Protein AF-A0A401ZHZ1-F1 (afdb_monomer_lite)

Structure (mmCIF, N/CA/C/O backbone):
data_AF-A0A401ZHZ1-F1
#
_entry.id   AF-A0A401ZHZ1-F1
#
loop_
_atom_site.group_PDB
_atom_site.id
_atom_site.type_symbol
_atom_site.label_atom_id
_atom_site.label_alt_id
_atom_site.label_comp_id
_atom_site.label_asym_id
_atom_site.label_entity_id
_atom_site.label_seq_id
_atom_site.pdbx_PDB_ins_code
_atom_site.Cartn_x
_atom_site.Cartn_y
_atom_site.Cartn_z
_atom_site.occupancy
_atom_site.B_iso_or_equiv
_atom_site.auth_seq_id
_atom_site.auth_comp_id
_atom_site.auth_asym_id
_atom_site.auth_atom_id
_atom_site.pdbx_PDB_model_num
ATOM 1 N N . MET A 1 1 ? 10.064 16.140 -14.986 1.00 49.66 1 MET A N 1
ATOM 2 C CA . MET A 1 1 ? 10.827 14.970 -14.485 1.00 49.66 1 MET A CA 1
ATOM 3 C C . MET A 1 1 ? 12.310 15.276 -14.649 1.00 49.66 1 MET A C 1
ATOM 5 O O . MET A 1 1 ? 12.638 15.894 -15.648 1.00 49.66 1 MET A O 1
ATOM 9 N N . SER A 1 2 ? 13.185 14.894 -13.711 1.00 50.91 2 SER A N 1
ATOM 10 C CA . SER A 1 2 ? 14.638 15.0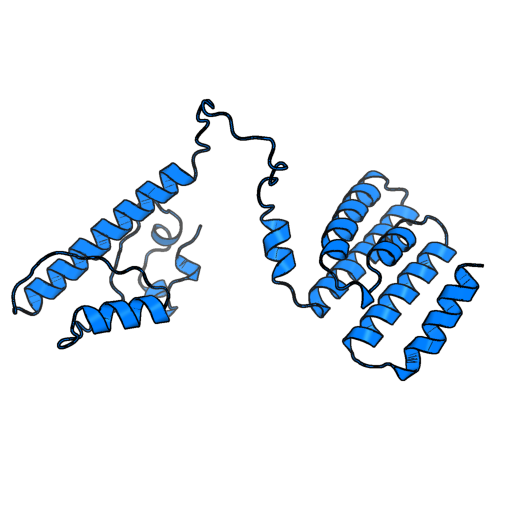93 -13.878 1.00 50.91 2 SER A CA 1
ATOM 11 C C . SER A 1 2 ? 15.271 13.866 -14.532 1.00 50.91 2 SER A C 1
ATOM 13 O O . SER A 1 2 ? 15.114 12.752 -14.025 1.00 50.91 2 SER A O 1
ATOM 15 N N . ILE A 1 3 ? 15.985 14.085 -15.638 1.00 60.06 3 ILE A N 1
ATOM 16 C CA . ILE A 1 3 ? 16.651 13.035 -16.422 1.00 60.06 3 ILE A CA 1
ATOM 17 C C . ILE A 1 3 ? 17.867 12.441 -15.687 1.00 60.06 3 ILE A C 1
ATOM 19 O O . ILE A 1 3 ? 18.282 11.319 -15.964 1.00 60.06 3 ILE A O 1
ATOM 23 N N . ALA A 1 4 ? 18.369 13.144 -14.663 1.00 58.81 4 ALA A N 1
ATOM 24 C CA . ALA A 1 4 ? 19.516 12.741 -13.850 1.00 58.81 4 ALA A CA 1
ATOM 25 C C . ALA A 1 4 ? 19.340 11.381 -13.152 1.00 58.81 4 ALA A C 1
ATOM 27 O O . ALA A 1 4 ? 20.325 10.717 -12.848 1.00 58.81 4 ALA A O 1
ATOM 28 N N . LYS A 1 5 ? 18.096 10.941 -12.912 1.00 62.72 5 LYS A N 1
ATOM 29 C CA . LYS A 1 5 ? 17.800 9.641 -12.283 1.00 62.72 5 LYS A CA 1
ATOM 30 C C . LYS A 1 5 ? 18.079 8.439 -13.192 1.00 62.72 5 LYS A C 1
ATOM 32 O O . LYS A 1 5 ? 18.158 7.324 -12.689 1.00 62.72 5 LYS A O 1
ATOM 37 N N . TYR A 1 6 ? 18.201 8.670 -14.497 1.00 60.88 6 TYR A N 1
ATOM 38 C CA . TYR A 1 6 ? 18.387 7.635 -15.516 1.00 60.88 6 TYR A CA 1
ATOM 39 C C . TYR A 1 6 ? 19.764 7.707 -16.182 1.00 60.88 6 TYR A C 1
ATOM 41 O O . TYR A 1 6 ? 20.086 6.870 -17.021 1.00 60.88 6 TYR A O 1
ATOM 49 N N . LEU A 1 7 ? 20.592 8.685 -15.799 1.00 58.56 7 LEU A N 1
ATOM 50 C CA . LEU A 1 7 ? 21.962 8.786 -16.275 1.00 58.56 7 LEU A CA 1
ATOM 51 C C . LEU A 1 7 ? 22.901 7.951 -15.394 1.00 58.56 7 LEU A C 1
ATOM 53 O O . LEU A 1 7 ? 22.878 8.094 -14.168 1.00 58.56 7 LEU A O 1
ATOM 57 N N . PRO A 1 8 ? 23.792 7.138 -15.988 1.00 65.62 8 PRO A N 1
ATOM 58 C CA . PRO A 1 8 ? 24.884 6.535 -15.241 1.00 65.62 8 PRO A CA 1
ATOM 59 C C . PRO A 1 8 ? 25.715 7.621 -14.527 1.00 65.62 8 PRO A C 1
ATOM 61 O O . PRO A 1 8 ? 26.004 8.660 -15.134 1.00 65.62 8 PRO A O 1
ATOM 64 N N . PRO A 1 9 ? 26.165 7.390 -13.277 1.00 63.56 9 PRO A N 1
ATOM 65 C CA . PRO A 1 9 ? 26.865 8.400 -12.474 1.00 63.56 9 PRO A CA 1
ATOM 66 C C . PRO A 1 9 ? 28.091 9.028 -13.156 1.00 63.56 9 PRO A C 1
ATOM 68 O O . PRO A 1 9 ? 28.408 10.188 -12.910 1.00 63.56 9 PRO A O 1
ATOM 71 N N . LEU A 1 10 ? 28.758 8.275 -14.038 1.00 65.44 10 LEU A N 1
ATOM 72 C CA . LEU A 1 10 ? 29.920 8.732 -14.807 1.00 65.44 10 LEU A CA 1
ATOM 73 C C . LEU A 1 10 ? 29.592 9.875 -15.782 1.00 65.44 10 LEU A C 1
ATOM 75 O O . LEU A 1 10 ? 30.432 10.745 -15.995 1.00 65.44 10 LEU A O 1
ATOM 79 N N . PHE A 1 11 ? 28.382 9.896 -16.345 1.00 61.22 11 PHE A N 1
ATOM 80 C CA . PHE A 1 11 ? 27.951 10.914 -17.308 1.00 61.22 11 PHE A CA 1
ATOM 81 C C . PHE A 1 11 ? 27.288 12.114 -16.621 1.00 61.22 11 PHE A C 1
ATOM 83 O O . PHE A 1 11 ? 27.433 13.244 -17.077 1.00 61.22 11 PHE A O 1
ATOM 90 N N . ALA A 1 12 ? 26.634 11.896 -15.475 1.00 61.97 12 ALA A N 1
ATOM 91 C CA . ALA A 1 12 ? 25.984 12.957 -14.702 1.00 61.97 12 ALA A CA 1
ATOM 92 C C . ALA A 1 12 ? 26.960 14.054 -14.228 1.00 61.97 12 ALA A C 1
ATOM 94 O O . ALA A 1 12 ? 26.557 15.198 -14.051 1.00 61.97 12 ALA A O 1
ATOM 95 N N . ALA A 1 13 ? 28.244 13.724 -14.053 1.00 63.84 13 ALA A N 1
ATOM 96 C CA . ALA A 1 13 ? 29.282 14.681 -13.666 1.00 63.84 13 ALA A CA 1
ATOM 97 C C . ALA A 1 13 ? 29.728 15.625 -14.803 1.00 63.84 13 ALA A C 1
ATOM 99 O O . ALA A 1 13 ? 30.415 16.607 -14.533 1.00 63.84 13 ALA A O 1
ATOM 100 N N . GLN A 1 14 ? 29.381 15.321 -16.060 1.00 59.16 14 GLN A N 1
ATOM 101 C CA . GLN A 1 14 ? 29.815 16.077 -17.242 1.00 59.16 14 GLN A CA 1
ATOM 102 C C . GLN A 1 14 ? 28.725 16.999 -17.808 1.00 59.16 14 GLN A C 1
ATOM 104 O O . GLN A 1 14 ? 29.019 17.801 -18.689 1.00 59.16 14 GLN A O 1
ATOM 109 N N . ILE A 1 15 ? 27.491 16.904 -17.302 1.00 61.09 15 ILE A N 1
ATOM 110 C CA . ILE A 1 15 ? 26.345 17.682 -17.785 1.00 61.09 15 ILE A CA 1
ATOM 111 C C . ILE A 1 15 ? 26.023 18.801 -16.778 1.00 61.09 15 ILE A C 1
ATOM 113 O O . ILE A 1 15 ? 25.869 18.511 -15.586 1.00 61.09 15 ILE A O 1
ATOM 117 N N . PRO A 1 16 ? 25.916 20.072 -17.216 1.00 64.00 16 PRO A N 1
ATOM 118 C CA . PRO A 1 16 ? 25.510 21.189 -16.368 1.00 64.00 16 PRO A CA 1
ATOM 119 C C . PRO A 1 16 ? 24.194 20.913 -15.634 1.00 64.00 16 PRO A C 1
ATOM 121 O O . PRO A 1 16 ? 23.247 20.347 -16.180 1.00 64.00 16 PRO A O 1
ATOM 124 N N . SER A 1 17 ? 24.116 21.332 -14.371 1.00 60.69 17 SER A N 1
ATOM 125 C CA . SER A 1 17 ? 22.957 21.044 -13.516 1.00 60.69 17 SER A CA 1
ATOM 126 C C . SER A 1 17 ? 21.665 21.696 -14.020 1.00 60.69 17 SER A C 1
ATOM 128 O O . SER A 1 17 ? 20.584 21.189 -13.719 1.00 60.69 17 SER A O 1
ATOM 130 N N . GLU A 1 18 ? 21.761 22.782 -14.796 1.00 59.78 18 GLU A N 1
ATOM 131 C CA . GLU A 1 18 ? 20.621 23.441 -15.438 1.00 59.78 18 GLU A CA 1
ATOM 132 C C . GLU A 1 18 ? 19.996 22.596 -16.566 1.00 59.78 18 GLU A C 1
ATOM 134 O O . GLU A 1 18 ? 18.772 22.546 -16.687 1.00 59.78 18 GLU A O 1
ATOM 139 N N . GLU A 1 19 ? 20.805 21.864 -17.339 1.00 56.50 19 GLU A N 1
ATOM 140 C CA . GLU A 1 19 ? 20.342 20.998 -18.441 1.00 56.50 19 GLU A CA 1
ATOM 141 C C . GLU A 1 19 ? 19.635 19.729 -17.930 1.00 56.50 19 GLU A C 1
ATOM 143 O O . GLU A 1 19 ? 18.797 19.144 -18.611 1.00 56.50 19 GLU A O 1
ATOM 148 N N . LEU A 1 20 ? 19.900 19.332 -16.682 1.00 55.91 20 LEU A N 1
ATOM 149 C CA . LEU A 1 20 ? 19.282 18.169 -16.032 1.00 55.91 20 LEU A CA 1
ATOM 150 C C . LEU A 1 20 ? 17.890 18.457 -15.426 1.00 55.91 20 LEU A C 1
ATOM 152 O O . LEU A 1 20 ? 17.208 17.523 -14.969 1.00 55.91 20 LEU A O 1
ATOM 156 N N . GLN A 1 21 ? 17.484 19.733 -15.367 1.00 54.41 21 GLN A N 1
ATOM 157 C CA . GLN A 1 21 ? 16.258 20.196 -14.700 1.00 54.41 21 GLN A CA 1
ATOM 158 C C . GLN A 1 21 ? 15.101 20.514 -15.662 1.00 54.41 21 GLN A C 1
ATOM 160 O O . GLN A 1 21 ? 13.946 20.468 -15.233 1.00 54.41 21 GLN A O 1
ATOM 165 N N . GLY A 1 22 ? 15.373 20.775 -16.945 1.00 50.44 22 GLY A N 1
ATOM 166 C CA . GLY A 1 22 ? 14.362 21.096 -17.960 1.00 50.44 22 GLY A CA 1
ATOM 167 C C . GLY A 1 22 ? 14.283 20.055 -19.080 1.00 50.44 22 GLY A C 1
ATOM 168 O O . GLY A 1 22 ? 15.302 19.584 -19.564 1.00 50.44 22 GLY A O 1
ATOM 169 N N . ALA A 1 23 ? 13.069 19.717 -19.529 1.00 50.31 23 ALA A N 1
ATOM 170 C CA . ALA A 1 23 ? 12.845 18.878 -20.716 1.00 50.31 23 ALA A CA 1
ATOM 171 C C . ALA A 1 23 ? 12.908 19.674 -22.039 1.00 50.31 23 ALA A C 1
ATOM 173 O O . ALA A 1 23 ? 12.631 19.123 -23.099 1.00 50.31 23 ALA A O 1
ATOM 174 N N . GLU A 1 24 ? 13.229 20.970 -21.984 1.00 51.09 24 GLU A N 1
ATOM 175 C CA . GLU A 1 24 ? 13.213 21.857 -23.156 1.00 51.09 24 GLU A CA 1
ATOM 176 C C . GLU A 1 24 ? 14.447 21.687 -24.054 1.00 51.09 24 GLU A C 1
ATOM 178 O O . GLU A 1 24 ? 14.375 21.995 -25.236 1.00 51.09 24 GLU A O 1
ATOM 183 N N . ASN A 1 25 ? 15.547 21.138 -23.524 1.00 53.09 25 ASN A N 1
ATOM 184 C CA . ASN A 1 25 ? 16.783 20.865 -24.263 1.00 53.09 25 ASN A CA 1
ATOM 185 C C . ASN A 1 25 ? 17.270 19.434 -23.976 1.00 53.09 25 ASN A C 1
ATOM 187 O O . ASN A 1 25 ? 18.310 19.233 -23.352 1.00 53.09 25 ASN A O 1
ATOM 191 N N . ILE A 1 26 ? 16.497 18.417 -24.378 1.00 55.59 26 ILE A N 1
ATOM 192 C CA . ILE A 1 26 ? 16.949 17.020 -24.280 1.00 55.59 26 ILE A CA 1
ATOM 193 C C . ILE A 1 26 ? 18.000 16.784 -25.369 1.00 55.59 26 ILE A C 1
ATOM 195 O O . ILE A 1 26 ? 17.668 16.517 -26.522 1.00 55.59 26 ILE A O 1
ATOM 199 N N . ALA A 1 27 ? 19.279 16.868 -25.006 1.00 60.19 27 ALA A N 1
ATOM 200 C CA . ALA A 1 27 ? 20.360 16.426 -25.874 1.00 60.19 27 ALA A CA 1
ATOM 201 C C . ALA A 1 27 ? 20.357 14.888 -25.938 1.00 60.19 27 ALA A C 1
ATOM 203 O O . ALA A 1 27 ? 20.830 14.210 -25.025 1.00 60.19 27 ALA A O 1
ATOM 204 N N . GLY A 1 28 ? 19.790 14.331 -27.011 1.00 63.31 28 GLY A N 1
ATOM 205 C CA . GLY A 1 28 ? 19.880 12.904 -27.315 1.00 63.31 28 GLY A CA 1
ATOM 206 C C . GLY A 1 28 ? 21.317 12.536 -27.664 1.00 63.31 28 GLY A C 1
ATOM 207 O O . GLY A 1 28 ? 21.757 12.767 -28.787 1.00 63.31 28 GLY A O 1
ATOM 208 N N . MET A 1 29 ? 22.059 11.994 -26.699 1.00 63.22 29 MET A N 1
ATOM 209 C CA . MET A 1 29 ? 23.413 11.497 -26.924 1.00 63.22 29 MET A CA 1
ATOM 210 C C . MET A 1 29 ? 23.407 9.966 -26.869 1.00 63.22 29 MET A C 1
ATOM 212 O O . MET A 1 29 ? 23.033 9.409 -25.833 1.00 63.22 29 MET A O 1
ATOM 216 N N . PRO A 1 30 ? 23.833 9.270 -27.937 1.00 63.84 30 PRO A N 1
ATOM 217 C CA . PRO A 1 30 ? 24.017 7.830 -27.866 1.00 63.84 30 PRO A CA 1
ATOM 218 C C . PRO A 1 30 ? 25.129 7.512 -26.851 1.00 63.84 30 PRO A C 1
ATOM 220 O O . PRO A 1 30 ? 26.264 7.975 -26.973 1.00 63.84 30 PRO A O 1
ATOM 223 N N . ILE A 1 31 ? 24.787 6.744 -25.814 1.00 59.41 31 ILE A N 1
ATOM 224 C CA . IL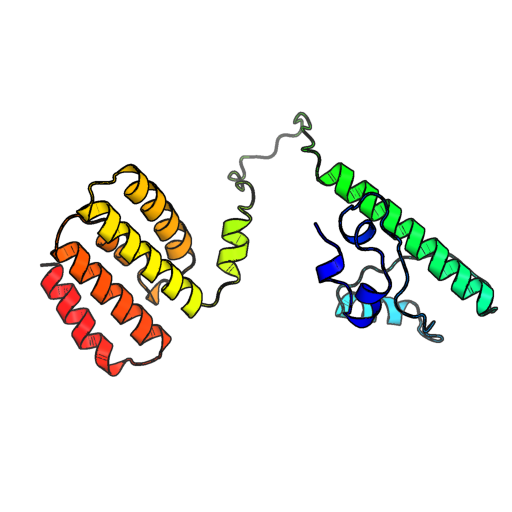E A 1 31 ? 25.739 6.173 -24.845 1.00 59.41 31 ILE A CA 1
ATOM 225 C C . ILE A 1 31 ? 26.550 5.093 -25.592 1.00 59.41 31 ILE A C 1
ATOM 227 O O . ILE A 1 31 ? 25.979 4.409 -26.436 1.00 59.41 31 ILE A O 1
ATOM 231 N N . PRO A 1 32 ? 27.879 5.012 -25.388 1.00 51.53 32 PRO A N 1
ATOM 232 C CA . PRO A 1 32 ? 28.868 5.116 -26.449 1.00 51.53 32 PRO A CA 1
ATOM 233 C C . PRO A 1 32 ? 28.733 4.068 -27.564 1.00 51.53 32 PRO A C 1
ATOM 235 O O . PRO A 1 32 ? 28.287 2.943 -27.346 1.00 51.53 32 PRO A O 1
ATOM 238 N N . PRO A 1 33 ? 29.185 4.435 -28.768 1.00 55.28 33 PRO A N 1
ATOM 239 C CA . PRO A 1 33 ? 28.756 3.834 -30.011 1.00 55.28 33 PRO A CA 1
ATOM 240 C C . PRO A 1 33 ? 29.672 2.665 -30.365 1.00 55.28 33 PRO A C 1
ATOM 242 O O . PRO A 1 33 ? 30.706 2.849 -31.002 1.00 55.28 33 PRO A O 1
ATOM 245 N N . MET A 1 34 ? 29.308 1.445 -29.980 1.00 56.38 34 MET A N 1
ATOM 246 C CA . MET A 1 34 ? 29.713 0.309 -30.804 1.00 56.38 34 MET A CA 1
ATOM 247 C C . MET A 1 34 ? 28.610 0.080 -31.819 1.00 56.38 34 MET A C 1
ATOM 249 O O . MET A 1 34 ? 27.541 -0.425 -31.496 1.00 56.38 34 MET A O 1
ATOM 253 N N . LEU A 1 35 ? 28.878 0.508 -33.049 1.00 64.50 35 LEU A N 1
ATOM 254 C CA . LEU A 1 35 ? 28.099 0.065 -34.190 1.00 64.50 35 LEU A CA 1
ATOM 255 C C . LEU A 1 35 ? 28.386 -1.427 -34.352 1.00 64.50 35 LEU A C 1
ATOM 257 O O . LEU A 1 35 ? 29.492 -1.816 -34.726 1.00 64.50 35 LEU A O 1
ATOM 261 N N . GLU A 1 36 ? 27.415 -2.255 -33.987 1.00 69.06 36 GLU A N 1
ATOM 262 C CA . GLU A 1 36 ? 27.515 -3.696 -34.160 1.00 69.06 36 GLU A CA 1
ATOM 263 C C . GLU A 1 36 ? 27.261 -4.029 -35.633 1.00 69.06 36 GLU A C 1
ATOM 265 O O . GLU A 1 36 ? 26.195 -3.754 -36.183 1.00 69.06 36 GLU A O 1
ATOM 270 N N . GLU A 1 37 ? 28.272 -4.585 -36.298 1.00 71.25 37 GLU A N 1
ATOM 271 C CA . GLU A 1 37 ? 28.147 -5.073 -37.668 1.00 71.25 37 GLU A CA 1
ATOM 272 C C . GLU A 1 37 ? 27.674 -6.534 -37.675 1.00 71.25 37 GLU A C 1
ATOM 274 O O . GLU A 1 37 ? 28.006 -7.320 -36.788 1.00 71.25 37 GLU A O 1
ATOM 279 N N . GLY A 1 38 ? 26.953 -6.926 -38.728 1.00 70.50 38 GLY A N 1
ATOM 280 C CA . GLY A 1 38 ? 26.756 -8.341 -39.058 1.00 70.50 38 GLY A CA 1
ATOM 281 C C . GLY A 1 38 ? 25.494 -9.010 -38.512 1.00 70.50 38 GLY A C 1
ATOM 282 O O . GLY A 1 38 ? 25.373 -10.224 -38.668 1.00 70.50 38 GLY A O 1
ATOM 283 N N . MET A 1 39 ? 24.548 -8.265 -37.934 1.00 79.44 39 MET A N 1
ATOM 284 C CA . MET A 1 39 ? 23.202 -8.791 -37.673 1.00 79.44 39 MET A CA 1
ATOM 285 C C . MET A 1 39 ? 22.312 -8.654 -38.912 1.00 79.44 39 MET A C 1
ATOM 287 O O . MET A 1 39 ? 22.320 -7.617 -39.579 1.00 79.44 39 MET A O 1
ATOM 291 N N . SER A 1 40 ? 21.531 -9.690 -39.222 1.00 88.88 40 SER A N 1
ATOM 292 C CA . SER A 1 40 ? 20.413 -9.555 -40.158 1.00 88.88 40 SER A CA 1
ATOM 293 C C . SER A 1 40 ? 19.274 -8.753 -39.516 1.00 88.88 40 SER A C 1
ATOM 295 O O . SER A 1 40 ? 19.193 -8.638 -38.292 1.00 88.88 40 SER A O 1
ATOM 297 N N . LEU A 1 41 ? 18.367 -8.218 -40.339 1.00 87.38 41 LEU A N 1
ATOM 298 C CA . LEU A 1 41 ? 17.167 -7.534 -39.843 1.00 87.38 41 LEU A CA 1
ATOM 299 C C . LEU A 1 41 ? 16.347 -8.440 -38.911 1.00 87.38 41 LEU A C 1
ATOM 301 O O . LEU A 1 41 ? 15.964 -8.011 -37.833 1.00 87.38 41 LEU A O 1
ATOM 305 N N . GLU A 1 42 ? 16.179 -9.710 -39.281 1.00 92.31 42 GLU A N 1
ATOM 306 C CA . GLU A 1 42 ? 15.457 -10.713 -38.485 1.00 92.31 42 GLU A CA 1
ATOM 307 C C . GLU A 1 42 ? 16.076 -10.882 -37.086 1.00 92.31 42 GLU A C 1
ATOM 309 O O . GLU A 1 42 ? 15.371 -10.959 -36.085 1.00 92.31 42 GLU A O 1
ATOM 314 N N . GLN A 1 43 ? 17.411 -10.880 -36.992 1.00 90.69 43 GLN A N 1
ATOM 315 C CA . GLN A 1 43 ? 18.114 -10.971 -35.710 1.00 90.69 43 GLN A CA 1
ATOM 316 C C . GLN A 1 43 ? 17.944 -9.707 -34.859 1.00 90.69 43 GLN A C 1
ATOM 318 O O . GLN A 1 43 ? 17.856 -9.805 -33.634 1.00 90.69 43 GLN A O 1
ATOM 323 N N . LEU A 1 44 ? 17.898 -8.528 -35.489 1.00 88.94 44 LEU A N 1
ATOM 324 C CA . LEU A 1 44 ? 17.628 -7.264 -34.800 1.00 88.94 44 LEU A CA 1
ATOM 325 C C . LEU A 1 44 ? 16.190 -7.210 -34.273 1.00 88.94 44 LEU A C 1
ATOM 327 O O . LEU A 1 44 ? 15.982 -6.774 -33.143 1.00 88.94 44 LEU A O 1
ATOM 331 N N . GLU A 1 45 ? 15.221 -7.691 -35.051 1.00 92.00 45 GLU A N 1
ATOM 332 C CA . GLU A 1 45 ? 13.815 -7.786 -34.647 1.00 92.00 45 GLU A CA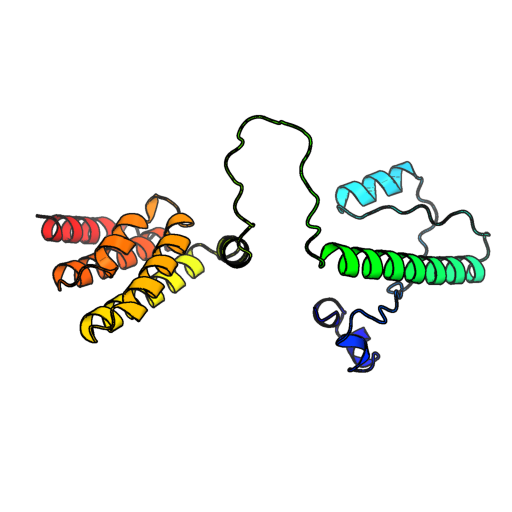 1
ATOM 333 C C . GLU A 1 45 ? 13.637 -8.743 -33.459 1.00 92.00 45 GLU A C 1
ATOM 335 O O . GLU A 1 45 ? 13.048 -8.359 -32.448 1.00 92.00 45 GLU A O 1
ATOM 340 N N . GLU A 1 46 ? 14.224 -9.945 -33.518 1.00 93.06 46 GLU A N 1
ATOM 341 C CA . GLU A 1 46 ? 14.203 -10.897 -32.397 1.00 93.06 46 GLU A CA 1
ATOM 342 C C . GLU A 1 46 ? 14.859 -10.318 -31.133 1.00 93.06 46 GLU A C 1
ATOM 344 O O . GLU A 1 46 ? 14.384 -10.529 -30.011 1.00 93.06 46 GLU A O 1
ATOM 349 N N . LEU A 1 47 ? 15.972 -9.594 -31.287 1.00 88.06 47 LEU A N 1
ATOM 350 C CA . LEU A 1 47 ? 16.669 -8.967 -30.167 1.00 88.06 47 LEU A CA 1
ATOM 351 C C . LEU A 1 47 ? 15.826 -7.853 -29.535 1.00 88.06 47 LEU A C 1
ATOM 353 O O . LEU A 1 47 ? 15.723 -7.801 -28.306 1.00 88.06 47 LEU A O 1
ATOM 357 N N . ALA A 1 48 ? 15.228 -6.994 -30.361 1.00 89.94 48 ALA A N 1
ATOM 358 C CA . ALA A 1 48 ? 14.359 -5.912 -29.921 1.00 89.94 48 ALA A CA 1
ATOM 359 C C . ALA A 1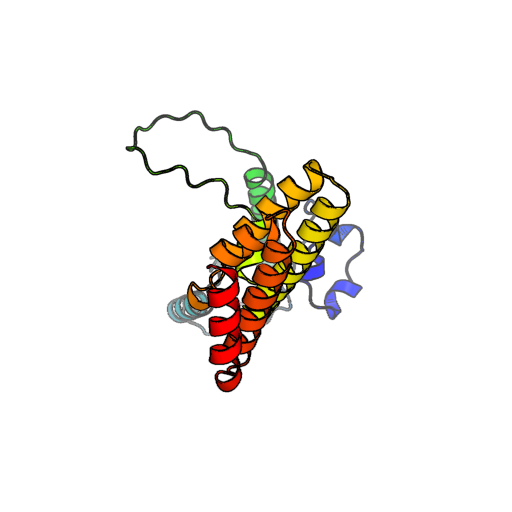 48 ? 13.131 -6.460 -29.181 1.00 89.94 48 ALA A C 1
ATOM 361 O O . ALA A 1 48 ? 12.851 -6.028 -28.063 1.00 89.94 48 ALA A O 1
ATOM 362 N N . GLU A 1 49 ? 12.472 -7.492 -29.718 1.00 93.69 49 GLU A N 1
ATOM 363 C CA . GLU A 1 49 ? 11.313 -8.130 -29.083 1.00 93.69 49 GLU A CA 1
ATOM 364 C C . GLU A 1 49 ? 11.669 -8.715 -27.709 1.00 93.69 49 GLU A C 1
ATOM 366 O O . GLU A 1 49 ? 10.992 -8.453 -26.711 1.00 93.69 49 GLU A O 1
ATOM 371 N N . ARG A 1 50 ? 12.790 -9.443 -27.615 1.00 91.38 50 ARG A N 1
ATOM 372 C CA . ARG A 1 50 ? 13.260 -10.023 -26.344 1.00 91.38 50 ARG A CA 1
ATOM 373 C C . ARG A 1 50 ? 13.593 -8.975 -25.287 1.00 91.38 50 ARG A C 1
ATOM 375 O O . ARG A 1 50 ? 13.503 -9.278 -24.096 1.00 91.38 50 ARG A O 1
ATOM 382 N N . ARG A 1 51 ? 14.028 -7.788 -25.707 1.00 87.19 51 ARG A N 1
ATOM 383 C CA . ARG A 1 51 ? 14.391 -6.675 -24.820 1.00 87.19 51 ARG A CA 1
ATOM 384 C C . ARG A 1 51 ? 13.234 -5.712 -24.571 1.00 87.19 51 ARG A C 1
ATOM 386 O O . ARG A 1 51 ? 13.326 -4.915 -23.645 1.00 87.19 51 ARG A O 1
ATOM 393 N N . SER A 1 52 ? 12.148 -5.840 -25.337 1.00 87.38 52 SER A N 1
ATOM 394 C CA . SER A 1 52 ? 11.073 -4.847 -25.399 1.00 87.38 52 SER A CA 1
ATOM 395 C C . SER A 1 52 ? 11.607 -3.451 -25.753 1.00 87.38 52 SER A C 1
ATOM 397 O O . SER A 1 52 ? 11.150 -2.455 -25.198 1.00 87.38 52 SER A O 1
ATOM 399 N N . ASP A 1 53 ? 12.595 -3.408 -26.652 1.00 83.06 53 ASP A N 1
ATOM 400 C CA . ASP A 1 53 ? 13.186 -2.175 -27.176 1.00 83.06 53 ASP A CA 1
ATOM 401 C C . ASP A 1 53 ? 12.446 -1.742 -28.456 1.00 83.06 53 ASP A C 1
ATOM 403 O O . ASP A 1 53 ? 12.017 -2.581 -29.252 1.00 83.06 53 ASP A O 1
ATOM 407 N N . ASP A 1 54 ? 12.336 -0.430 -28.680 1.00 82.44 54 ASP A N 1
ATOM 408 C CA . ASP A 1 54 ? 11.852 0.118 -29.949 1.00 82.44 54 ASP A CA 1
ATOM 409 C C . ASP A 1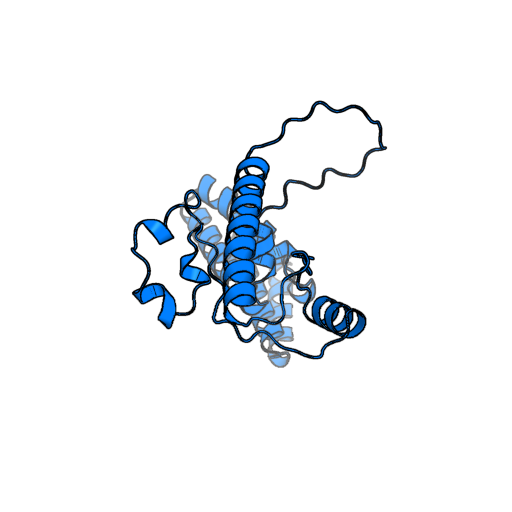 54 ? 12.939 -0.009 -31.030 1.00 82.44 54 ASP A C 1
ATOM 411 O O . ASP A 1 54 ? 14.104 0.332 -30.802 1.00 82.44 54 ASP A O 1
ATOM 415 N N . LEU A 1 55 ? 12.556 -0.459 -32.229 1.00 84.50 55 LEU A N 1
ATOM 416 C CA . LEU A 1 55 ? 13.436 -0.512 -33.398 1.00 84.50 55 LEU A CA 1
ATOM 417 C C . LEU A 1 55 ? 13.072 0.612 -34.378 1.00 84.50 55 LEU A C 1
ATOM 419 O O . LEU A 1 55 ? 11.946 0.675 -34.872 1.00 84.50 55 LEU A O 1
ATOM 423 N N . CYS A 1 56 ? 14.036 1.481 -34.683 1.00 80.81 56 CYS A N 1
ATOM 424 C CA . CYS A 1 56 ? 13.863 2.600 -35.609 1.00 80.81 56 CYS A CA 1
ATOM 425 C C . CYS A 1 56 ? 14.755 2.425 -36.842 1.00 80.81 56 CYS A C 1
ATOM 427 O O . CYS A 1 56 ? 15.975 2.309 -36.713 1.00 80.81 56 CYS A O 1
ATOM 429 N N . ASP A 1 57 ? 14.159 2.477 -38.034 1.00 85.25 57 ASP A N 1
ATOM 430 C CA . ASP A 1 57 ? 14.910 2.622 -39.282 1.00 85.25 57 ASP A CA 1
ATOM 431 C C . ASP A 1 57 ? 15.365 4.079 -39.431 1.00 85.25 57 ASP A C 1
ATOM 433 O O . ASP A 1 57 ? 14.556 4.989 -39.620 1.00 85.25 57 ASP A O 1
ATOM 437 N N . ILE A 1 58 ? 16.674 4.290 -39.314 1.00 78.31 58 ILE A N 1
ATOM 438 C CA . ILE A 1 58 ? 17.316 5.604 -39.427 1.00 78.31 58 ILE A CA 1
ATOM 439 C C . ILE A 1 58 ? 17.839 5.884 -40.842 1.00 78.31 58 ILE A C 1
ATOM 441 O O . ILE A 1 58 ? 18.576 6.843 -41.061 1.00 78.31 58 ILE A O 1
ATOM 445 N N . GLY A 1 59 ? 17.463 5.058 -41.818 1.00 80.75 59 GLY A N 1
ATOM 446 C CA . GLY A 1 59 ? 17.861 5.188 -43.208 1.00 80.75 59 GLY A CA 1
ATOM 447 C C . GLY A 1 59 ? 19.207 4.540 -43.522 1.00 80.75 59 GLY A C 1
ATOM 448 O O . GLY A 1 59 ? 19.816 3.823 -42.731 1.00 80.75 59 GLY A O 1
ATOM 449 N N . SER A 1 60 ? 19.673 4.776 -44.745 1.00 82.56 60 SER A N 1
ATOM 450 C CA . SER A 1 60 ? 20.919 4.202 -45.250 1.00 82.56 60 SER A CA 1
ATOM 451 C C . SER A 1 60 ? 22.082 5.176 -45.088 1.00 82.56 60 SER A C 1
ATOM 453 O O . SER A 1 60 ? 21.960 6.363 -45.380 1.00 82.56 60 SER A O 1
ATOM 455 N N . THR A 1 61 ? 23.230 4.653 -44.673 1.00 80.69 61 THR A N 1
ATOM 456 C CA . THR A 1 61 ? 24.492 5.391 -44.546 1.00 80.69 61 THR A CA 1
ATOM 457 C C . THR A 1 61 ? 25.611 4.628 -45.260 1.00 80.69 61 THR A C 1
ATOM 459 O O . THR A 1 61 ? 25.406 3.505 -45.728 1.00 80.69 61 THR A O 1
ATOM 462 N N . SER A 1 62 ? 26.781 5.241 -45.405 1.00 79.75 62 SER A N 1
ATOM 463 C CA . SER A 1 62 ? 27.925 4.607 -46.054 1.00 79.75 62 SER A CA 1
ATOM 464 C C . SER A 1 62 ? 28.645 3.612 -45.132 1.00 79.75 62 SER A C 1
ATOM 466 O O . SER A 1 62 ? 28.384 3.497 -43.931 1.00 79.75 62 SER A O 1
ATOM 468 N N . SER A 1 63 ? 29.608 2.889 -45.704 1.00 77.12 63 SER A N 1
ATOM 469 C CA . SER A 1 63 ? 30.518 2.017 -44.955 1.00 77.12 63 SER A CA 1
ATOM 470 C C . SER A 1 63 ? 31.633 2.781 -44.227 1.00 77.12 63 SER A C 1
ATOM 472 O O . SER A 1 63 ? 32.458 2.145 -43.572 1.00 77.12 63 SER A O 1
ATOM 474 N N . GLU A 1 64 ? 31.648 4.116 -44.269 1.00 83.81 64 GLU A N 1
ATOM 475 C CA . GLU A 1 64 ? 32.617 4.934 -43.535 1.00 83.81 64 GLU A CA 1
ATOM 476 C C . GLU A 1 64 ? 32.168 5.136 -42.084 1.00 83.81 64 GLU A C 1
ATOM 478 O O . GLU A 1 64 ? 31.084 5.649 -41.806 1.00 83.81 64 GLU A O 1
ATOM 483 N N . GLU A 1 65 ? 33.015 4.743 -41.133 1.00 80.56 65 GLU A N 1
ATOM 484 C CA . GLU A 1 65 ? 32.701 4.766 -39.696 1.00 80.56 65 GLU A CA 1
ATOM 485 C C . GLU A 1 65 ? 32.331 6.171 -39.196 1.00 80.56 65 GLU A C 1
ATOM 487 O O . GLU A 1 65 ? 31.388 6.333 -38.422 1.00 80.56 65 GLU A O 1
ATOM 492 N N . VAL A 1 66 ? 33.025 7.200 -39.695 1.00 82.00 66 VAL A N 1
ATOM 493 C CA . VAL A 1 66 ? 32.765 8.604 -39.344 1.00 82.00 66 VAL A CA 1
ATOM 494 C C . VAL A 1 66 ? 31.363 9.035 -39.777 1.00 82.00 66 VAL A C 1
ATOM 496 O O . VAL A 1 66 ? 30.663 9.698 -39.012 1.00 82.00 66 VAL A O 1
ATOM 499 N N . GLU A 1 67 ? 30.927 8.636 -40.972 1.00 82.31 67 GLU A N 1
ATOM 500 C CA . GLU A 1 67 ? 29.596 8.976 -41.485 1.00 82.31 67 GLU A CA 1
ATOM 501 C C . GLU A 1 67 ? 28.499 8.222 -40.727 1.00 82.31 67 GLU A C 1
ATOM 503 O O . GLU A 1 67 ? 27.479 8.815 -40.372 1.00 82.31 67 GLU A O 1
ATOM 508 N N . ARG A 1 68 ? 28.727 6.946 -40.381 1.00 79.56 68 ARG A N 1
ATOM 509 C CA . ARG A 1 68 ? 27.798 6.190 -39.524 1.00 79.56 68 ARG A CA 1
ATOM 510 C C . ARG A 1 68 ? 27.657 6.816 -38.140 1.00 79.56 68 ARG A C 1
ATOM 512 O O . ARG A 1 68 ? 26.549 6.909 -37.617 1.00 79.56 68 ARG A O 1
ATOM 519 N N . MET A 1 69 ? 28.763 7.283 -37.565 1.00 79.19 69 MET A N 1
ATOM 520 C CA . MET A 1 69 ? 28.780 7.945 -36.261 1.00 79.19 69 MET A CA 1
ATOM 521 C C . MET A 1 69 ? 27.995 9.258 -36.264 1.00 79.19 69 MET A C 1
ATOM 523 O O . MET A 1 69 ? 27.206 9.537 -35.356 1.00 79.19 69 MET A O 1
ATOM 527 N N . GLN A 1 70 ? 28.206 10.068 -37.304 1.00 81.44 70 GLN A N 1
ATOM 528 C CA . GLN A 1 70 ? 27.472 11.312 -37.508 1.00 81.44 70 GLN A CA 1
ATOM 529 C C . GLN A 1 70 ? 25.980 11.031 -37.686 1.00 81.44 70 GLN A C 1
ATOM 531 O O . GLN A 1 70 ? 25.166 11.678 -37.031 1.00 81.44 70 GLN A O 1
ATOM 536 N N . MET A 1 71 ? 25.624 10.024 -38.490 1.00 82.38 71 MET A N 1
ATOM 537 C CA . MET A 1 71 ? 24.233 9.619 -38.697 1.00 82.38 71 MET A CA 1
ATOM 538 C C . MET A 1 71 ? 23.566 9.173 -37.391 1.00 82.38 71 MET A C 1
ATOM 540 O O . MET A 1 71 ? 22.501 9.681 -37.047 1.00 82.38 71 MET A O 1
ATOM 544 N N . ALA A 1 72 ? 24.215 8.299 -36.616 1.00 79.50 72 ALA A N 1
ATOM 545 C CA . ALA A 1 72 ? 23.707 7.835 -35.325 1.00 79.50 72 ALA A CA 1
ATOM 546 C C . ALA A 1 72 ? 23.489 8.993 -34.340 1.00 79.50 72 ALA A C 1
ATOM 548 O O . ALA A 1 72 ? 22.476 9.038 -33.640 1.00 79.50 72 ALA A O 1
ATOM 549 N N . THR A 1 73 ? 24.406 9.964 -34.322 1.00 79.19 73 THR A N 1
ATOM 550 C CA . THR A 1 73 ? 24.286 11.169 -33.490 1.00 79.19 73 THR A CA 1
ATOM 551 C C . THR A 1 73 ? 23.096 12.026 -33.924 1.00 79.19 73 THR A C 1
ATOM 553 O O . THR A 1 73 ? 22.271 12.384 -33.085 1.00 79.19 73 THR A O 1
ATOM 556 N N . MET A 1 74 ? 22.967 12.320 -35.223 1.00 83.44 74 MET A N 1
ATOM 557 C CA . MET A 1 74 ? 21.859 13.124 -35.759 1.00 83.44 74 MET A CA 1
ATOM 558 C C . MET A 1 74 ? 20.500 12.477 -35.480 1.00 83.44 74 MET A C 1
ATOM 560 O O . MET A 1 74 ? 19.595 13.138 -34.978 1.00 83.44 74 MET A O 1
ATOM 564 N N . CYS A 1 75 ? 20.371 11.173 -35.728 1.00 83.12 75 CYS A N 1
ATOM 565 C CA . CYS A 1 75 ? 19.109 10.459 -35.536 1.00 83.12 75 CYS A CA 1
ATOM 566 C C . CYS A 1 75 ? 18.733 10.347 -34.053 1.00 83.12 75 CYS A C 1
ATOM 568 O O . CYS A 1 75 ? 17.563 10.472 -33.701 1.00 83.12 75 CYS A O 1
ATOM 570 N N . SER A 1 76 ? 19.719 10.179 -33.163 1.00 80.38 76 SER A N 1
ATOM 571 C CA . SER A 1 76 ? 19.483 10.194 -31.712 1.00 80.38 76 SER A CA 1
ATOM 572 C C . SER A 1 76 ? 18.945 11.546 -31.236 1.00 80.38 76 SER A C 1
ATOM 574 O O . SER A 1 76 ? 18.048 11.595 -30.392 1.00 80.38 76 SER A O 1
ATOM 576 N N . GLN A 1 77 ? 19.460 12.648 -31.790 1.00 79.19 77 GLN A N 1
ATOM 577 C CA . GLN A 1 77 ? 18.966 13.995 -31.496 1.00 79.19 77 GLN A CA 1
ATOM 578 C C . GLN A 1 77 ? 17.550 14.209 -32.036 1.00 79.19 77 GLN A C 1
ATOM 580 O O . GLN A 1 77 ? 16.695 14.739 -31.327 1.00 79.19 77 GLN A O 1
ATOM 585 N N . GLU A 1 78 ? 17.280 13.763 -33.263 1.00 83.19 78 GLU A N 1
ATOM 586 C CA . GLU A 1 78 ? 15.956 13.870 -33.875 1.00 83.19 78 GLU A CA 1
ATOM 587 C C . GLU A 1 78 ? 14.905 13.079 -33.087 1.00 83.19 78 GLU A C 1
ATOM 589 O O . GLU A 1 78 ? 13.852 13.618 -32.737 1.00 83.19 78 GLU A O 1
ATOM 594 N N . TYR A 1 79 ? 15.218 11.838 -32.710 1.00 81.19 79 TYR A N 1
ATOM 595 C CA . TYR A 1 79 ? 14.349 11.022 -31.867 1.00 81.19 79 TYR A CA 1
ATOM 596 C C . TYR A 1 79 ? 14.082 11.681 -30.508 1.00 81.19 79 TYR A C 1
ATOM 598 O O . TYR A 1 79 ? 12.931 11.766 -30.072 1.00 81.19 79 TYR A O 1
ATOM 606 N N . ALA A 1 80 ? 15.120 12.214 -29.853 1.00 77.69 80 ALA A N 1
ATOM 607 C CA . ALA A 1 80 ? 14.967 12.924 -28.585 1.00 77.69 80 ALA A CA 1
ATOM 608 C C . ALA A 1 80 ? 14.029 14.138 -28.709 1.00 77.69 80 ALA A C 1
ATOM 610 O O . ALA A 1 80 ? 13.189 14.357 -27.832 1.00 77.69 80 ALA A O 1
ATOM 611 N N . GLN A 1 81 ? 14.107 14.884 -29.816 1.00 80.50 81 GLN A N 1
ATOM 612 C CA . GLN A 1 81 ? 13.212 16.009 -30.085 1.00 80.50 81 GLN A CA 1
ATOM 613 C C . GLN A 1 81 ? 11.765 15.556 -30.326 1.00 80.50 81 GLN A C 1
ATOM 615 O O . GLN A 1 81 ? 10.832 16.171 -29.801 1.00 80.50 81 GLN A O 1
ATOM 620 N N . LEU A 1 82 ? 11.557 14.482 -31.095 1.00 82.44 82 LEU A N 1
ATOM 621 C CA . LEU A 1 82 ? 10.229 13.904 -31.323 1.00 82.44 82 LEU A CA 1
ATOM 622 C C . LEU A 1 82 ? 9.589 13.451 -30.008 1.00 82.44 82 LEU A C 1
ATOM 624 O O . LEU A 1 82 ? 8.429 13.771 -29.742 1.00 82.44 82 LEU A O 1
ATOM 628 N N . TYR A 1 83 ? 10.360 12.778 -29.157 1.00 77.75 83 TYR A N 1
ATOM 629 C CA . TYR A 1 83 ? 9.915 12.350 -27.837 1.00 77.75 83 TYR A CA 1
ATOM 630 C C . TYR A 1 83 ? 9.582 13.537 -26.920 1.00 77.75 83 TYR A C 1
ATOM 632 O O . TYR A 1 83 ? 8.519 13.555 -26.295 1.00 77.75 83 TYR A O 1
ATOM 640 N N . ALA A 1 84 ? 10.436 14.568 -26.878 1.00 75.94 84 ALA A N 1
ATOM 641 C CA . ALA A 1 84 ? 10.185 15.790 -26.111 1.00 75.94 84 ALA A CA 1
ATOM 642 C C . ALA A 1 84 ? 8.884 16.484 -26.550 1.00 75.94 84 ALA A C 1
ATOM 644 O O . ALA A 1 84 ? 8.069 16.886 -25.712 1.00 75.94 84 ALA A O 1
ATOM 645 N N . ASN A 1 85 ? 8.652 16.567 -27.864 1.00 80.81 85 ASN A N 1
ATOM 646 C CA . ASN A 1 85 ? 7.426 17.114 -28.439 1.00 80.81 85 ASN A CA 1
ATOM 647 C C . ASN A 1 85 ? 6.204 16.269 -28.059 1.00 80.81 85 ASN A C 1
ATOM 649 O O . ASN A 1 85 ? 5.190 16.823 -27.630 1.00 80.81 85 ASN A O 1
ATOM 653 N N . TYR A 1 86 ? 6.306 14.942 -28.181 1.00 80.06 86 TYR A N 1
ATOM 654 C CA . TYR A 1 86 ? 5.237 14.016 -27.820 1.00 80.06 86 TYR A CA 1
ATOM 655 C C . TYR A 1 86 ? 4.849 14.162 -26.351 1.00 80.06 86 TYR A C 1
ATOM 657 O O . TYR A 1 86 ? 3.677 14.369 -26.057 1.00 80.06 86 TYR A O 1
ATOM 665 N N . ILE A 1 87 ? 5.812 14.140 -25.426 1.00 74.88 87 ILE A N 1
ATOM 666 C CA . ILE A 1 87 ? 5.524 14.288 -23.994 1.00 74.88 87 ILE A CA 1
ATOM 667 C C . ILE A 1 87 ? 4.939 15.659 -23.674 1.00 74.88 87 ILE A C 1
ATOM 669 O O . ILE A 1 87 ? 4.010 15.750 -22.874 1.00 74.88 87 ILE A O 1
ATOM 673 N N . SER A 1 88 ? 5.434 16.719 -24.310 1.00 71.06 88 SER A N 1
ATOM 674 C CA . SER A 1 88 ? 4.901 18.070 -24.106 1.00 71.06 88 SER A CA 1
ATOM 675 C C . SER A 1 88 ? 3.439 18.186 -24.550 1.00 71.06 88 SER A C 1
ATOM 677 O O . SER A 1 88 ? 2.663 18.909 -23.928 1.00 71.06 88 SER A O 1
ATOM 679 N N . GLN A 1 89 ? 3.042 17.452 -25.594 1.00 71.44 89 GLN A N 1
ATOM 680 C CA . GLN A 1 89 ? 1.660 17.397 -26.082 1.00 71.44 89 GLN A CA 1
ATOM 681 C C . GLN A 1 89 ? 0.793 16.403 -25.296 1.00 71.44 89 GLN A C 1
ATOM 683 O O . GLN A 1 89 ? -0.366 16.697 -25.017 1.00 71.44 89 GLN A O 1
ATOM 688 N N . ALA A 1 90 ? 1.343 15.256 -24.895 1.00 64.19 90 ALA A N 1
ATOM 689 C CA . ALA A 1 90 ? 0.664 14.234 -24.100 1.00 64.19 90 ALA A CA 1
ATOM 690 C C . ALA A 1 90 ? 0.399 14.694 -22.655 1.00 64.19 90 ALA A C 1
ATOM 692 O O . ALA A 1 90 ? -0.574 14.265 -22.040 1.00 64.19 90 ALA A O 1
ATOM 693 N N . ALA A 1 91 ? 1.226 15.600 -22.124 1.00 55.56 91 ALA A N 1
ATOM 694 C CA . ALA A 1 91 ? 1.008 16.256 -20.837 1.00 55.56 91 ALA A CA 1
ATOM 695 C C . ALA A 1 91 ? -0.072 17.353 -20.886 1.00 55.56 91 ALA A C 1
ATOM 697 O O . ALA A 1 91 ? -0.484 17.846 -19.833 1.00 55.56 91 ALA A O 1
ATOM 698 N N . GLN A 1 92 ? -0.553 17.743 -22.074 1.00 48.62 92 GLN A N 1
ATOM 699 C CA . GLN A 1 92 ? -1.738 18.587 -22.172 1.00 48.62 92 GLN A CA 1
ATOM 700 C C . GLN A 1 92 ? -2.998 17.714 -22.112 1.00 48.62 92 GLN A C 1
ATOM 702 O O . GLN A 1 92 ? -3.122 16.770 -22.896 1.00 48.62 92 GLN A O 1
ATOM 707 N N . PRO A 1 93 ? -3.972 18.021 -21.234 1.00 44.28 93 PRO A N 1
ATOM 708 C CA . PRO A 1 93 ? -5.254 17.335 -21.244 1.00 44.28 93 PRO A CA 1
ATOM 709 C C . PRO A 1 93 ? -5.947 17.628 -22.577 1.00 44.28 93 PRO A C 1
ATOM 711 O O . PRO A 1 93 ? -6.526 18.696 -22.787 1.00 44.28 93 PRO A O 1
ATOM 714 N N . THR A 1 94 ? -5.885 16.678 -23.507 1.00 44.16 94 THR A N 1
ATOM 715 C CA . THR A 1 94 ? -6.633 16.745 -24.758 1.00 44.16 94 THR A CA 1
ATOM 716 C C . THR A 1 94 ? -8.111 16.539 -24.444 1.00 44.16 94 THR A C 1
ATOM 718 O O . THR A 1 94 ? -8.645 15.435 -24.462 1.00 44.16 94 THR A O 1
ATOM 721 N N . ARG A 1 95 ? -8.815 17.638 -24.158 1.00 43.72 95 ARG A N 1
ATOM 722 C CA . ARG A 1 95 ? -10.278 17.667 -24.158 1.00 43.72 95 ARG A CA 1
ATOM 723 C C . ARG A 1 95 ? -10.754 17.536 -25.607 1.00 43.72 95 ARG A C 1
ATOM 725 O O . ARG A 1 95 ? -10.976 18.536 -26.283 1.00 43.72 95 ARG A O 1
ATOM 732 N N . LYS A 1 96 ? -10.883 16.307 -26.106 1.00 38.59 96 LYS A N 1
ATOM 733 C CA . LYS A 1 96 ? -11.571 16.037 -27.375 1.00 38.59 96 LYS A CA 1
ATOM 734 C C . LYS A 1 96 ? -13.084 15.927 -27.124 1.00 38.59 96 LYS A C 1
ATOM 736 O O . LYS A 1 96 ? -13.475 15.205 -26.207 1.00 38.59 96 LYS A O 1
ATOM 741 N N . PRO A 1 97 ? -13.945 16.621 -27.894 1.00 41.66 97 PRO A N 1
ATOM 742 C CA . PRO A 1 97 ? -15.383 16.381 -27.862 1.00 41.66 97 PRO A CA 1
ATOM 743 C C . PRO A 1 97 ? -15.669 14.977 -28.403 1.00 41.66 97 PRO A C 1
ATOM 745 O O . PRO A 1 97 ? -15.112 14.573 -29.422 1.00 41.66 97 PRO A O 1
ATOM 748 N N . ALA A 1 98 ? -16.507 14.242 -27.680 1.00 44.38 98 ALA A N 1
ATOM 749 C CA . ALA A 1 98 ? -16.943 12.900 -28.023 1.00 44.38 98 ALA A CA 1
ATOM 750 C C . ALA A 1 98 ? -17.804 12.896 -29.291 1.00 44.38 98 ALA A C 1
ATOM 752 O O . ALA A 1 98 ? -18.727 13.695 -29.392 1.00 44.38 98 ALA A O 1
ATOM 753 N N . GLU A 1 99 ? -17.560 11.937 -30.185 1.00 44.53 99 GLU A N 1
ATOM 754 C CA . GLU A 1 99 ? -18.578 11.398 -31.092 1.00 44.53 99 GLU A CA 1
ATOM 755 C C . GLU A 1 99 ? -18.136 10.017 -31.608 1.00 44.53 99 GLU A C 1
ATOM 757 O O . GLU A 1 99 ? -17.485 9.883 -32.637 1.00 44.53 99 GLU A O 1
ATOM 762 N N . ALA A 1 100 ? -18.454 8.980 -30.832 1.00 36.53 100 ALA A N 1
ATOM 763 C CA . ALA A 1 100 ? -18.780 7.637 -31.313 1.00 36.53 100 ALA A CA 1
ATOM 764 C C . ALA A 1 100 ? -19.318 6.836 -30.121 1.00 36.53 100 ALA A C 1
ATOM 766 O O . ALA A 1 100 ? -18.619 6.615 -29.134 1.00 36.53 100 ALA A O 1
ATOM 767 N N . ALA A 1 101 ? -20.589 6.452 -30.196 1.00 48.22 101 ALA A N 1
ATOM 768 C CA . ALA A 1 101 ? -21.252 5.639 -29.191 1.00 48.22 101 ALA A CA 1
ATOM 769 C C . ALA A 1 101 ? -20.617 4.240 -29.114 1.00 48.22 101 ALA A C 1
ATOM 771 O O . ALA A 1 101 ? -20.579 3.516 -30.108 1.00 48.22 101 ALA A O 1
ATOM 772 N N . ILE A 1 102 ? -20.166 3.858 -27.918 1.00 38.22 102 ILE A N 1
ATOM 773 C CA . ILE A 1 102 ? -19.797 2.492 -27.529 1.00 38.22 102 ILE A CA 1
ATOM 774 C C . ILE A 1 102 ? -20.469 2.259 -26.160 1.00 38.22 102 ILE A C 1
ATOM 776 O O . ILE A 1 102 ? -20.468 3.190 -25.348 1.00 38.22 102 ILE A O 1
ATOM 780 N N . PRO A 1 103 ? -21.120 1.105 -25.908 1.00 41.62 103 PRO A N 1
ATOM 781 C CA . PRO A 1 103 ? -21.975 0.921 -24.738 1.00 41.62 103 PRO A CA 1
ATOM 782 C C . PRO A 1 103 ? -21.149 0.969 -23.453 1.00 41.62 103 PRO A C 1
ATOM 784 O O . PRO A 1 103 ? -20.008 0.517 -23.451 1.00 41.62 103 PRO A O 1
ATOM 787 N N . GLU A 1 104 ? -21.757 1.507 -22.394 1.00 41.78 104 GLU A N 1
ATOM 788 C CA . GLU A 1 104 ? -21.236 1.670 -21.031 1.00 41.78 104 GLU A CA 1
ATOM 789 C C . GLU A 1 104 ? -20.221 0.589 -20.617 1.00 41.78 104 GLU A C 1
ATOM 791 O O . GLU A 1 104 ? -20.569 -0.456 -20.068 1.00 41.78 104 GLU A O 1
ATOM 796 N N . ALA A 1 105 ? -18.939 0.869 -20.844 1.00 38.28 105 ALA A N 1
ATOM 797 C CA . ALA A 1 105 ? -17.871 0.293 -20.055 1.00 38.28 105 ALA A CA 1
ATOM 798 C C . ALA A 1 105 ? -17.680 1.221 -18.856 1.00 38.28 105 ALA A C 1
ATOM 800 O O . ALA A 1 105 ? -17.483 2.428 -19.013 1.00 38.28 105 ALA A O 1
ATOM 801 N N . THR A 1 106 ? -17.813 0.635 -17.670 1.00 37.50 106 THR A N 1
ATOM 802 C CA . THR A 1 106 ? -17.515 1.182 -16.344 1.00 37.50 106 THR A CA 1
ATOM 803 C C . THR A 1 106 ? -16.415 2.241 -16.420 1.00 37.50 106 THR A C 1
ATOM 805 O O . THR A 1 106 ? -15.396 1.963 -17.056 1.00 37.50 106 THR A O 1
ATOM 808 N N . PRO A 1 107 ? -16.562 3.424 -15.792 1.00 40.81 107 PRO A N 1
ATOM 809 C CA . PRO A 1 107 ? -15.507 4.421 -15.830 1.00 40.81 107 PRO A CA 1
ATOM 810 C C . PRO A 1 107 ? -14.258 3.794 -15.213 1.00 40.81 107 PRO A C 1
ATOM 812 O O . PRO A 1 107 ? -14.196 3.570 -14.003 1.00 40.81 107 PRO A O 1
ATOM 815 N N . ALA A 1 108 ? -13.282 3.465 -16.059 1.00 42.22 108 ALA A N 1
ATOM 816 C CA . ALA A 1 108 ? -11.911 3.295 -15.637 1.00 42.22 108 ALA A CA 1
ATOM 817 C C . ALA A 1 108 ? -11.513 4.670 -15.109 1.00 42.22 108 ALA A C 1
ATOM 819 O O . ALA A 1 108 ? -11.219 5.584 -15.881 1.00 42.22 108 ALA A O 1
ATOM 820 N N . GLY A 1 109 ? -11.673 4.838 -13.794 1.00 42.75 109 GLY A N 1
ATOM 821 C CA . GLY A 1 109 ? -11.209 6.013 -13.086 1.00 42.75 109 GLY A CA 1
ATOM 822 C C . GLY A 1 109 ? -9.769 6.259 -13.495 1.00 42.75 109 GLY A C 1
ATOM 823 O O . GLY A 1 109 ? -9.013 5.304 -13.681 1.00 42.75 109 GLY A O 1
ATOM 824 N N . GLU A 1 110 ? -9.445 7.531 -13.703 1.00 48.03 110 GLU A N 1
ATOM 825 C CA . GLU A 1 110 ? -8.079 8.030 -13.809 1.00 48.03 110 GLU A CA 1
ATOM 826 C C . GLU A 1 110 ? -7.159 7.136 -12.974 1.00 48.03 110 GLU A C 1
ATOM 828 O O . GLU A 1 110 ? -7.362 7.024 -11.766 1.00 48.03 110 GLU A O 1
ATOM 833 N N . LEU A 1 111 ? -6.248 6.412 -13.634 1.00 50.00 111 LEU A N 1
ATOM 834 C CA . LEU A 1 111 ? -5.306 5.518 -12.967 1.00 50.00 111 LEU A CA 1
ATOM 835 C C . LEU A 1 111 ? -4.612 6.324 -11.866 1.00 50.00 111 LEU A C 1
ATOM 837 O O . LEU A 1 111 ? -3.800 7.202 -12.160 1.00 50.00 111 LEU A O 1
ATOM 841 N N . ASP A 1 112 ? -4.985 6.070 -10.611 1.00 72.00 112 ASP A N 1
ATOM 842 C CA . ASP A 1 112 ? -4.454 6.802 -9.472 1.00 72.00 112 ASP A CA 1
ATOM 843 C C . ASP A 1 112 ? -2.976 6.418 -9.348 1.00 72.00 112 ASP A C 1
ATOM 845 O O . ASP A 1 112 ? -2.630 5.281 -9.021 1.00 72.00 112 ASP A O 1
ATOM 849 N N . ALA A 1 113 ? -2.084 7.352 -9.686 1.00 76.69 113 ALA A N 1
ATOM 850 C CA . ALA A 1 113 ? -0.643 7.122 -9.654 1.00 76.69 113 ALA A CA 1
ATOM 851 C C . ALA A 1 113 ? -0.173 6.677 -8.259 1.00 76.69 113 ALA A C 1
ATOM 853 O O . ALA A 1 113 ? 0.785 5.912 -8.149 1.00 76.69 113 ALA A O 1
ATOM 854 N N . GLU A 1 114 ? -0.863 7.111 -7.199 1.00 75.88 114 GLU A N 1
ATOM 855 C CA . GLU A 1 114 ? -0.611 6.638 -5.842 1.00 75.88 114 GLU A CA 1
ATOM 856 C C . GLU A 1 114 ? -0.969 5.152 -5.712 1.00 75.88 114 GLU A C 1
ATOM 858 O O . GLU A 1 114 ? -0.172 4.375 -5.196 1.00 75.88 114 GLU A O 1
ATOM 863 N N . GLU A 1 115 ? -2.108 4.715 -6.253 1.00 81.25 115 GLU A N 1
ATOM 864 C CA . GLU A 1 115 ? -2.526 3.310 -6.232 1.00 81.25 115 GLU A CA 1
ATOM 865 C C . GLU A 1 115 ? -1.550 2.399 -6.993 1.00 81.25 115 GLU A C 1
ATOM 867 O O . GLU A 1 115 ? -1.186 1.335 -6.487 1.00 81.25 115 GLU A O 1
ATOM 872 N N . LEU A 1 116 ? -1.046 2.838 -8.151 1.00 84.00 116 LEU A N 1
ATOM 873 C CA . LEU A 1 116 ? -0.013 2.110 -8.899 1.00 84.00 116 LEU A CA 1
ATOM 874 C C . LEU A 1 116 ? 1.286 1.965 -8.094 1.00 84.00 116 LEU A C 1
ATOM 876 O O . LEU A 1 116 ? 1.872 0.883 -8.055 1.00 84.00 116 LEU A O 1
ATOM 880 N N . LEU A 1 117 ? 1.720 3.019 -7.395 1.00 85.69 117 LEU A N 1
ATOM 881 C CA . LEU A 1 117 ? 2.884 2.944 -6.508 1.00 85.69 117 LEU A CA 1
ATOM 882 C C . LEU A 1 117 ? 2.637 1.976 -5.345 1.00 85.69 117 LEU A C 1
ATOM 884 O O . LEU A 1 117 ? 3.493 1.142 -5.045 1.00 85.69 117 LEU A O 1
ATOM 888 N N . LEU A 1 118 ? 1.456 2.023 -4.726 1.00 85.44 118 LEU A N 1
ATOM 889 C CA . LEU A 1 118 ? 1.092 1.107 -3.646 1.00 85.44 118 LEU A CA 1
ATOM 890 C C . LEU A 1 118 ? 1.105 -0.363 -4.093 1.00 85.44 118 LEU A C 1
ATOM 892 O O . LEU A 1 118 ? 1.458 -1.236 -3.297 1.00 85.44 118 LEU A O 1
ATOM 896 N N . GLN A 1 119 ? 0.775 -0.661 -5.354 1.00 88.31 119 GLN A N 1
ATOM 897 C CA . GLN A 1 119 ? 0.826 -2.024 -5.894 1.00 88.31 119 GLN A CA 1
ATOM 898 C C . GLN A 1 119 ? 2.248 -2.597 -5.926 1.00 88.31 119 GLN A C 1
ATOM 900 O O . GLN A 1 119 ? 2.408 -3.789 -5.654 1.00 88.31 119 GLN A O 1
ATOM 905 N N . THR A 1 120 ? 3.261 -1.755 -6.162 1.00 91.12 120 THR A N 1
ATOM 906 C CA . THR A 1 120 ? 4.681 -2.158 -6.208 1.00 91.12 120 THR A CA 1
ATOM 907 C C . THR A 1 120 ? 5.280 -2.510 -4.844 1.00 91.12 120 THR A C 1
ATOM 909 O O . THR A 1 120 ? 6.338 -3.134 -4.773 1.00 91.12 120 THR A O 1
ATOM 912 N N . LEU A 1 121 ? 4.611 -2.139 -3.747 1.00 93.06 121 LEU A N 1
ATOM 913 C CA . LEU A 1 121 ? 5.065 -2.461 -2.397 1.00 93.06 121 LEU A CA 1
ATOM 914 C C . LEU A 1 121 ? 4.967 -3.970 -2.119 1.00 93.06 121 LEU A C 1
ATOM 916 O O . LEU A 1 121 ? 3.966 -4.623 -2.434 1.00 93.06 121 LEU A O 1
ATOM 920 N N . SER A 1 122 ? 5.975 -4.509 -1.432 1.00 95.56 122 SER A N 1
ATOM 921 C CA . SER A 1 122 ? 5.920 -5.863 -0.866 1.00 95.56 122 SER A CA 1
ATOM 922 C C . SER A 1 122 ? 4.790 -6.005 0.165 1.00 95.56 122 SER A C 1
ATOM 924 O O . SER A 1 122 ? 4.371 -5.023 0.782 1.00 95.56 122 SER A O 1
ATOM 926 N N . GLU A 1 123 ? 4.329 -7.238 0.421 1.00 95.25 123 GLU A N 1
ATOM 927 C CA . GLU A 1 123 ? 3.307 -7.510 1.452 1.00 95.25 123 GLU A CA 1
ATOM 928 C C . GLU A 1 123 ? 3.726 -6.959 2.829 1.00 95.25 123 GLU A C 1
ATOM 930 O O . GLU A 1 123 ? 2.910 -6.348 3.520 1.00 95.25 123 GLU A O 1
ATOM 935 N N . ARG A 1 124 ? 5.017 -7.070 3.189 1.00 96.94 124 ARG A N 1
ATOM 936 C CA . ARG A 1 124 ? 5.561 -6.496 4.432 1.00 96.94 124 ARG A CA 1
ATOM 937 C C . ARG A 1 124 ? 5.426 -4.978 4.481 1.00 96.94 124 ARG A C 1
ATOM 939 O O . ARG A 1 124 ? 5.012 -4.440 5.502 1.00 96.94 124 ARG A O 1
ATOM 946 N N . GLN A 1 125 ? 5.779 -4.285 3.398 1.00 97.19 125 GLN A N 1
ATOM 947 C CA . GLN A 1 125 ? 5.679 -2.824 3.327 1.00 97.19 125 GLN A CA 1
ATOM 948 C C . GLN A 1 125 ? 4.221 -2.365 3.398 1.00 97.19 125 GLN A C 1
ATOM 950 O O . GLN A 1 125 ? 3.914 -1.453 4.160 1.00 97.19 125 GLN A O 1
ATOM 955 N N . LYS A 1 126 ? 3.310 -3.036 2.679 1.00 95.69 126 LYS A N 1
ATOM 956 C CA . LYS A 1 126 ? 1.869 -2.751 2.751 1.00 95.69 126 LYS A CA 1
ATOM 957 C C . LYS A 1 126 ? 1.345 -2.912 4.180 1.00 95.69 126 LYS A C 1
ATOM 959 O O . LYS A 1 126 ? 0.677 -2.014 4.684 1.00 95.69 126 LYS A O 1
ATOM 964 N N . LEU A 1 127 ? 1.689 -4.009 4.863 1.00 96.62 127 LEU A N 1
ATOM 965 C CA . LEU A 1 127 ? 1.297 -4.232 6.261 1.00 96.62 127 LEU A CA 1
ATOM 966 C C . LEU A 1 127 ? 1.920 -3.217 7.232 1.00 96.62 127 LEU A C 1
ATOM 968 O O . LEU A 1 127 ? 1.249 -2.795 8.174 1.00 96.62 127 LEU A O 1
ATOM 972 N N . ALA A 1 128 ? 3.158 -2.781 6.995 1.00 97.06 128 ALA A N 1
ATOM 973 C CA . ALA A 1 128 ? 3.798 -1.734 7.788 1.00 97.06 128 ALA A CA 1
ATOM 974 C C . ALA A 1 128 ? 3.077 -0.386 7.648 1.00 97.06 128 ALA A C 1
ATOM 976 O O . ALA A 1 128 ? 2.806 0.266 8.657 1.00 97.06 128 ALA A O 1
ATOM 977 N N . GLU A 1 129 ? 2.714 0.010 6.425 1.00 96.44 129 GLU A N 1
ATOM 978 C CA . GLU A 1 129 ? 1.952 1.240 6.188 1.00 96.44 129 GLU A CA 1
ATOM 979 C C . GLU A 1 129 ? 0.539 1.167 6.773 1.00 96.44 129 GLU A C 1
ATOM 981 O O . GLU A 1 129 ? 0.105 2.100 7.451 1.00 96.44 129 GLU A O 1
ATOM 986 N N . VAL A 1 130 ? -0.153 0.032 6.620 1.00 97.38 130 VAL A N 1
ATOM 987 C CA . VAL A 1 130 ? -1.441 -0.192 7.294 1.00 97.38 130 VAL A CA 1
ATOM 988 C C . VAL A 1 130 ? -1.280 -0.058 8.810 1.00 97.38 130 VAL A C 1
ATOM 990 O O . VAL A 1 130 ? -2.065 0.647 9.432 1.00 97.38 130 VAL A O 1
ATOM 993 N N . GLY A 1 131 ? -0.242 -0.649 9.410 1.00 97.44 131 GLY A N 1
ATOM 994 C CA . GLY A 1 131 ? 0.029 -0.530 10.845 1.00 97.44 131 GLY A CA 1
ATOM 995 C C . GLY A 1 131 ? 0.218 0.917 11.318 1.00 97.44 131 GLY A C 1
ATOM 996 O O . GLY A 1 131 ? -0.377 1.317 12.321 1.00 97.44 131 GLY A O 1
ATOM 997 N N . LYS A 1 132 ? 0.979 1.733 10.574 1.00 98.12 132 LYS A N 1
ATOM 998 C CA . LYS A 1 132 ? 1.148 3.168 10.872 1.00 98.12 132 LYS A CA 1
ATOM 999 C C . LYS A 1 132 ? -0.182 3.913 10.821 1.00 98.12 132 LYS A C 1
ATOM 1001 O O . LYS A 1 132 ? -0.506 4.655 11.747 1.00 98.12 132 LYS A O 1
ATOM 1006 N N . LEU A 1 133 ? -0.967 3.690 9.768 1.00 97.94 133 LEU A N 1
ATOM 1007 C CA . LEU A 1 133 ? -2.261 4.342 9.599 1.00 97.94 133 LEU A CA 1
ATOM 1008 C C . LEU A 1 133 ? -3.275 3.897 10.660 1.00 97.94 133 LEU A C 1
ATOM 1010 O O . LEU A 1 133 ? -4.046 4.723 11.137 1.00 97.94 133 LEU A O 1
ATOM 1014 N N . VAL A 1 134 ? -3.254 2.630 11.090 1.00 97.94 134 VAL A N 1
ATOM 1015 C CA . VAL A 1 134 ? -4.057 2.172 12.235 1.00 97.94 134 VAL A CA 1
ATOM 1016 C C . VAL A 1 134 ? -3.695 2.977 13.483 1.00 97.94 134 VAL A C 1
ATOM 1018 O O . VAL A 1 134 ? -4.594 3.507 14.132 1.00 97.94 134 VAL A O 1
ATOM 1021 N N . GLY A 1 135 ? -2.403 3.144 13.785 1.00 97.31 135 GLY A N 1
ATOM 1022 C CA . GLY A 1 135 ? -1.947 3.987 14.895 1.00 97.31 135 GLY A CA 1
ATOM 1023 C C . GLY A 1 135 ? -2.423 5.440 14.776 1.00 97.31 135 GLY A C 1
ATOM 1024 O O . GLY A 1 135 ? -2.933 6.005 15.742 1.00 97.31 135 GLY A O 1
ATOM 1025 N N . MET A 1 136 ? -2.347 6.024 13.576 1.00 98.25 136 MET A N 1
ATOM 1026 C CA . MET A 1 136 ? -2.866 7.370 13.305 1.00 98.25 136 MET A CA 1
ATOM 1027 C C . MET A 1 136 ? -4.383 7.469 13.509 1.00 98.25 136 MET A C 1
ATOM 1029 O O . MET A 1 136 ? -4.856 8.450 14.078 1.00 98.25 136 MET A O 1
ATOM 1033 N N . ALA A 1 137 ? -5.152 6.455 13.102 1.00 97.81 137 ALA A N 1
ATOM 1034 C CA . ALA A 1 137 ? -6.596 6.418 13.320 1.00 97.81 137 ALA A CA 1
ATOM 1035 C C . ALA A 1 137 ? -6.932 6.359 14.819 1.00 97.81 137 ALA A C 1
ATOM 1037 O O . ALA A 1 137 ? -7.844 7.054 15.268 1.00 97.81 137 ALA A O 1
ATOM 1038 N N . ARG A 1 138 ? -6.164 5.591 15.610 1.00 95.44 138 ARG A N 1
ATOM 1039 C CA . ARG A 1 138 ? -6.300 5.557 17.078 1.00 95.44 138 ARG A CA 1
ATOM 1040 C C . ARG A 1 138 ? -6.020 6.917 17.703 1.00 95.44 138 ARG A C 1
ATOM 1042 O O . ARG A 1 138 ? -6.840 7.404 18.476 1.00 95.44 138 ARG A O 1
ATOM 1049 N N . TYR A 1 139 ? -4.922 7.551 17.302 1.00 96.94 139 TYR A N 1
ATOM 1050 C CA . TYR A 1 139 ? -4.567 8.894 17.754 1.00 96.94 139 TYR A CA 1
ATOM 1051 C C . TYR A 1 139 ? -5.662 9.922 17.420 1.00 96.94 139 TYR A C 1
ATOM 1053 O O . TYR A 1 139 ? -6.060 10.712 18.274 1.00 96.94 139 TYR A O 1
ATOM 1061 N N . ALA A 1 140 ? -6.210 9.876 16.203 1.00 97.69 140 ALA A N 1
ATOM 1062 C CA . ALA A 1 140 ? -7.294 10.762 15.784 1.00 97.69 140 ALA A CA 1
ATOM 1063 C C . ALA A 1 140 ? -8.580 10.549 16.603 1.00 97.69 140 ALA A C 1
ATOM 1065 O O . ALA A 1 140 ? -9.256 11.517 16.948 1.00 97.69 140 ALA A O 1
ATOM 1066 N N . LEU A 1 141 ? -8.912 9.298 16.947 1.00 96.94 141 LEU A N 1
ATOM 1067 C CA . LEU A 1 141 ? -10.049 8.974 17.815 1.00 96.94 141 LEU A CA 1
ATOM 1068 C C . LEU A 1 141 ? -9.870 9.534 19.231 1.00 96.94 141 LEU A C 1
ATOM 1070 O O . LEU A 1 141 ? -10.801 10.142 19.760 1.00 96.94 141 LEU A O 1
ATOM 1074 N N . GLU A 1 142 ? -8.686 9.365 19.823 1.00 94.81 142 GLU A N 1
ATOM 1075 C CA . GLU A 1 142 ? -8.351 9.899 21.151 1.00 94.81 142 GLU A CA 1
ATOM 1076 C C . GLU A 1 142 ? -8.390 11.433 21.172 1.00 94.81 142 GLU A C 1
ATOM 1078 O O . GLU A 1 142 ? -8.931 12.030 22.102 1.00 94.81 142 GLU A O 1
ATOM 1083 N N . GLY A 1 143 ? -7.886 12.070 20.111 1.00 95.00 143 GLY A N 1
ATOM 1084 C CA . GLY A 1 143 ? -7.912 13.522 19.929 1.00 95.00 143 GLY A CA 1
ATOM 1085 C C . GLY A 1 143 ? -9.249 14.092 19.443 1.00 95.00 143 GLY A C 1
ATOM 1086 O O . GLY A 1 143 ? -9.365 15.306 19.293 1.00 95.00 143 GLY A O 1
ATOM 1087 N N . GLN A 1 144 ? -10.253 13.247 19.179 1.00 95.50 144 GLN A N 1
ATOM 1088 C CA . GLN A 1 144 ? -11.537 13.620 18.565 1.00 95.50 144 GLN A CA 1
ATOM 1089 C C . GLN A 1 144 ? -11.409 14.374 17.222 1.00 95.50 144 GLN A C 1
ATOM 1091 O O . GLN A 1 144 ? -12.320 15.105 16.816 1.00 95.50 144 GLN A O 1
ATOM 1096 N N . ASP A 1 145 ? -10.310 14.162 16.493 1.00 97.56 145 ASP A N 1
ATOM 1097 C CA . ASP A 1 145 ? -10.060 14.768 15.186 1.00 97.56 145 ASP A CA 1
ATOM 1098 C C . ASP A 1 145 ? -10.760 13.968 14.079 1.00 97.56 145 ASP A C 1
ATOM 1100 O O . ASP A 1 145 ? -10.230 13.024 13.487 1.00 97.56 145 ASP A O 1
ATOM 1104 N N . LYS A 1 146 ? -12.002 14.361 13.794 1.00 96.50 146 LYS A N 1
ATOM 1105 C CA . LYS A 1 146 ? -12.835 13.712 12.775 1.00 96.50 146 LYS A CA 1
ATOM 1106 C C . LYS A 1 146 ? -12.277 13.864 11.360 1.00 96.50 146 LYS A C 1
ATOM 1108 O O . LYS A 1 146 ? -12.507 12.977 10.541 1.00 96.50 146 LYS A O 1
ATOM 1113 N N . ALA A 1 147 ? -11.591 14.968 11.062 1.00 96.69 147 ALA A N 1
ATOM 1114 C CA . ALA A 1 147 ? -11.052 15.214 9.729 1.00 96.69 147 ALA A CA 1
ATOM 1115 C C . ALA A 1 147 ? -9.863 14.284 9.465 1.00 96.69 147 ALA A C 1
ATOM 1117 O O . ALA A 1 147 ? -9.849 13.575 8.456 1.00 96.69 147 ALA A O 1
ATOM 1118 N N . LEU A 1 148 ? -8.932 14.208 10.421 1.00 96.56 148 LEU A N 1
ATOM 1119 C CA . LEU A 1 148 ? -7.807 13.279 10.363 1.00 96.56 148 LEU A CA 1
ATOM 1120 C C . LEU A 1 148 ? -8.279 11.823 10.328 1.00 96.56 148 LEU A C 1
ATOM 1122 O O . LEU A 1 148 ? -7.750 11.028 9.552 1.00 96.56 148 LEU A O 1
ATOM 1126 N N . LEU A 1 149 ? -9.296 11.470 11.121 1.00 97.62 149 LEU A N 1
ATOM 1127 C CA . LEU A 1 149 ? -9.852 10.119 11.128 1.00 97.62 149 LEU A CA 1
ATOM 1128 C C . LEU A 1 149 ? -10.434 9.730 9.762 1.00 97.62 149 LEU A C 1
ATOM 1130 O O . LEU A 1 149 ? -10.156 8.636 9.277 1.00 97.62 149 LEU A O 1
ATOM 1134 N N . GLN A 1 150 ? -11.214 10.613 9.130 1.00 97.12 150 GLN A N 1
ATOM 1135 C CA . GLN A 1 150 ? -11.806 10.347 7.814 1.00 97.12 150 GLN A CA 1
ATOM 1136 C C . GLN A 1 150 ? -10.749 10.196 6.718 1.00 97.12 150 GLN A C 1
ATOM 1138 O O . GLN A 1 150 ? -10.862 9.297 5.884 1.00 97.12 150 GLN A O 1
ATOM 1143 N N . ASP A 1 151 ? -9.726 11.052 6.713 1.00 95.94 151 ASP A N 1
ATOM 1144 C CA . ASP A 1 151 ? -8.630 10.948 5.748 1.00 95.94 151 ASP A CA 1
ATOM 1145 C C . ASP A 1 151 ? -7.832 9.654 5.954 1.00 95.94 151 ASP A C 1
ATOM 1147 O O . ASP A 1 151 ? -7.614 8.882 5.018 1.00 95.94 151 ASP A O 1
ATOM 1151 N N . THR A 1 152 ? -7.494 9.349 7.208 1.00 96.81 152 THR A N 1
ATOM 1152 C CA . THR A 1 152 ? -6.774 8.124 7.570 1.00 96.81 152 THR A CA 1
ATOM 1153 C C . THR A 1 152 ? -7.578 6.877 7.198 1.00 96.81 152 THR A C 1
ATOM 1155 O O . THR A 1 152 ? -7.024 5.952 6.609 1.00 96.81 152 THR A O 1
ATOM 1158 N N . GLN A 1 153 ? -8.892 6.859 7.454 1.00 96.62 153 GLN A N 1
ATOM 1159 C CA . GLN A 1 153 ? -9.773 5.754 7.068 1.00 96.62 153 GLN A CA 1
ATOM 1160 C C . GLN A 1 153 ? -9.698 5.473 5.563 1.00 96.62 153 GLN A C 1
ATOM 1162 O O . GLN A 1 153 ? -9.492 4.325 5.171 1.00 96.62 153 GLN A O 1
ATOM 1167 N N . ARG A 1 154 ? -9.814 6.506 4.716 1.00 95.50 154 ARG A N 1
ATOM 1168 C CA . ARG A 1 154 ? -9.741 6.344 3.252 1.00 95.50 154 ARG A CA 1
ATOM 1169 C C . ARG A 1 154 ? -8.409 5.739 2.815 1.00 95.50 154 ARG A C 1
ATOM 1171 O O . ARG A 1 154 ? -8.389 4.881 1.935 1.00 95.50 154 ARG A O 1
ATOM 1178 N N . ARG A 1 155 ? -7.302 6.152 3.440 1.00 94.56 155 ARG A N 1
ATOM 1179 C CA . ARG A 1 155 ? -5.964 5.615 3.148 1.00 94.56 155 ARG A CA 1
ATOM 1180 C C . ARG A 1 155 ? -5.829 4.148 3.560 1.00 94.56 155 ARG A C 1
ATOM 1182 O O . ARG A 1 155 ? -5.342 3.349 2.762 1.00 94.56 155 ARG A O 1
ATOM 1189 N N . ILE A 1 156 ? -6.302 3.774 4.758 1.00 95.25 156 ILE A N 1
ATOM 1190 C CA . ILE A 1 156 ? -6.301 2.366 5.198 1.00 95.25 156 ILE A CA 1
ATOM 1191 C C . ILE A 1 156 ? -7.155 1.532 4.242 1.00 95.25 156 ILE A C 1
ATOM 1193 O O . ILE A 1 156 ? -6.721 0.465 3.833 1.00 95.25 156 ILE A O 1
ATOM 1197 N N . GLU A 1 157 ? -8.338 2.011 3.849 1.00 95.38 157 GLU A N 1
ATOM 1198 C CA . GLU A 1 157 ? -9.226 1.295 2.925 1.00 95.38 157 GLU A CA 1
ATOM 1199 C C . GLU A 1 157 ? -8.578 1.040 1.561 1.00 95.38 157 GLU A C 1
ATOM 1201 O O . GLU A 1 157 ? -8.694 -0.070 1.043 1.00 95.38 157 GLU A O 1
ATOM 1206 N N . ARG A 1 158 ? -7.875 2.029 0.994 1.00 93.06 158 ARG A N 1
ATOM 1207 C CA . ARG A 1 158 ? -7.134 1.867 -0.268 1.00 93.06 158 ARG A CA 1
ATOM 1208 C C . ARG A 1 158 ? -6.059 0.789 -0.147 1.00 93.06 158 ARG A C 1
ATOM 1210 O O . ARG A 1 158 ? -6.053 -0.159 -0.923 1.00 93.06 158 ARG A O 1
ATOM 1217 N N . LEU A 1 159 ? -5.204 0.880 0.872 1.00 93.44 159 LEU A N 1
ATOM 1218 C CA . LEU A 1 159 ? -4.142 -0.102 1.109 1.00 93.44 159 LEU A CA 1
ATOM 1219 C C . LEU A 1 159 ? -4.684 -1.501 1.422 1.00 93.44 159 LEU A C 1
ATOM 1221 O O . LEU A 1 159 ? -4.169 -2.496 0.916 1.00 93.44 159 LEU A O 1
ATOM 1225 N N . ALA A 1 160 ? -5.736 -1.587 2.234 1.00 93.12 160 ALA A N 1
ATOM 1226 C CA . ALA A 1 160 ? -6.330 -2.848 2.657 1.00 93.12 160 ALA A CA 1
ATOM 1227 C C . ALA A 1 160 ? -6.946 -3.632 1.490 1.00 93.12 160 ALA A C 1
ATOM 1229 O O . ALA A 1 160 ? -6.959 -4.858 1.546 1.00 93.12 160 ALA A O 1
ATOM 1230 N N . ARG A 1 161 ? -7.421 -2.952 0.435 1.00 92.94 161 ARG A N 1
ATOM 1231 C CA . ARG A 1 161 ? -7.913 -3.594 -0.799 1.00 92.94 161 ARG A CA 1
ATOM 1232 C C . ARG A 1 161 ? -6.804 -4.246 -1.625 1.00 92.94 161 ARG A C 1
ATOM 1234 O O . ARG A 1 161 ? -7.089 -5.155 -2.392 1.00 92.94 161 ARG A O 1
ATOM 1241 N N . LEU A 1 162 ? -5.559 -3.797 -1.465 1.00 93.00 162 LEU A N 1
ATOM 1242 C CA . LEU A 1 162 ? -4.390 -4.342 -2.163 1.00 93.00 162 LEU A CA 1
ATOM 1243 C C . LEU A 1 162 ? -3.725 -5.500 -1.400 1.00 93.00 162 LEU A C 1
ATOM 1245 O O . LEU A 1 162 ? -2.744 -6.071 -1.884 1.00 93.00 162 LEU A O 1
ATOM 1249 N N . LEU A 1 163 ? -4.204 -5.819 -0.194 1.00 93.88 163 LEU A N 1
ATOM 1250 C CA . LEU A 1 163 ? -3.713 -6.941 0.599 1.00 93.88 163 LEU A CA 1
ATOM 1251 C C . LEU A 1 163 ? -4.437 -8.239 0.210 1.00 93.88 163 LEU A C 1
ATOM 1253 O O . LEU A 1 163 ? -5.653 -8.225 0.032 1.00 93.88 163 LEU A O 1
ATOM 1257 N N . PRO A 1 164 ? -3.731 -9.383 0.179 1.00 95.38 164 PRO A N 1
ATOM 1258 C CA . PRO A 1 164 ? -4.368 -10.689 0.067 1.00 95.38 164 PRO A CA 1
ATOM 1259 C C . PRO A 1 164 ? -5.445 -10.936 1.136 1.00 95.38 164 PRO A C 1
ATOM 1261 O O . PRO A 1 164 ? -5.252 -10.619 2.314 1.00 95.38 164 PRO A O 1
ATOM 1264 N N . ASP A 1 165 ? -6.525 -11.625 0.756 1.00 95.81 165 ASP A N 1
ATOM 1265 C CA . ASP A 1 165 ? -7.675 -11.918 1.630 1.00 95.81 165 ASP A CA 1
ATOM 1266 C C . ASP A 1 165 ? -7.292 -12.602 2.951 1.00 95.81 165 ASP A C 1
ATOM 1268 O O . ASP A 1 165 ? -7.922 -12.366 3.988 1.00 95.81 165 ASP A O 1
ATOM 1272 N N . LYS A 1 166 ? -6.213 -13.405 2.951 1.00 95.50 166 LYS A N 1
ATOM 1273 C CA . LYS A 1 166 ? -5.678 -14.075 4.153 1.00 95.50 166 LYS A CA 1
ATOM 1274 C C . LYS A 1 166 ? -5.398 -13.093 5.300 1.00 95.50 166 LYS A C 1
ATOM 1276 O O . LYS A 1 166 ? -5.493 -13.494 6.461 1.00 95.50 166 LYS A O 1
ATOM 1281 N N . TYR A 1 167 ? -5.117 -11.822 5.000 1.00 97.12 167 TYR A N 1
ATOM 1282 C CA . TYR A 1 167 ? -4.846 -10.770 5.983 1.00 97.12 167 TYR A CA 1
ATOM 1283 C C . TYR A 1 167 ? -6.093 -10.082 6.545 1.00 97.12 167 TYR A C 1
ATOM 1285 O O . TYR A 1 167 ? -5.977 -9.358 7.530 1.00 97.12 167 TYR A O 1
ATOM 1293 N N . ARG A 1 168 ? -7.286 -10.329 5.986 1.00 96.88 168 ARG A N 1
ATOM 1294 C CA . ARG A 1 168 ? -8.562 -9.751 6.452 1.00 96.88 168 ARG A CA 1
ATOM 1295 C C . ARG A 1 168 ? -8.535 -8.215 6.544 1.00 96.88 168 ARG A C 1
ATOM 1297 O O . ARG A 1 168 ? -8.997 -7.639 7.529 1.00 96.88 168 ARG A O 1
ATOM 1304 N N . GLY A 1 169 ? -8.030 -7.545 5.505 1.00 96.44 169 GLY A N 1
ATOM 1305 C CA . GLY A 1 169 ? -7.862 -6.085 5.474 1.00 96.44 169 GLY A CA 1
ATOM 1306 C C . GLY A 1 169 ? -9.122 -5.286 5.842 1.00 96.44 169 GLY A C 1
ATOM 1307 O O . GLY A 1 169 ? -9.042 -4.300 6.571 1.00 96.44 169 GLY A O 1
ATOM 1308 N N . SER A 1 170 ? -10.306 -5.743 5.428 1.00 96.12 170 SER A N 1
ATOM 1309 C CA . SER A 1 170 ? -11.582 -5.098 5.772 1.00 96.12 170 SER A CA 1
ATOM 1310 C C . SER A 1 170 ? -11.892 -5.114 7.275 1.00 96.12 170 SER A C 1
ATOM 1312 O O . SER A 1 170 ? -12.466 -4.161 7.801 1.00 96.12 170 SER A O 1
ATOM 1314 N N . GLU A 1 171 ? -11.495 -6.165 7.990 1.00 97.81 171 GLU A N 1
ATOM 1315 C CA . GLU A 1 171 ? -11.675 -6.267 9.438 1.00 97.81 171 GLU A CA 1
ATOM 1316 C C . GLU A 1 171 ? -10.671 -5.386 10.195 1.00 97.81 171 GLU A C 1
ATOM 1318 O O . GLU A 1 171 ? -11.039 -4.793 11.210 1.00 97.81 171 GLU A O 1
ATOM 1323 N N . ILE A 1 172 ? -9.450 -5.226 9.662 1.00 97.81 172 ILE A N 1
ATOM 1324 C CA . ILE A 1 172 ? -8.462 -4.259 10.169 1.00 97.81 172 ILE A CA 1
ATOM 1325 C C . ILE A 1 172 ? -9.035 -2.840 10.097 1.00 97.81 172 ILE A C 1
ATOM 1327 O O . ILE A 1 172 ? -9.041 -2.143 11.110 1.00 97.81 172 ILE A O 1
ATOM 1331 N N . VAL A 1 173 ? -9.573 -2.431 8.939 1.00 97.12 173 VAL A N 1
ATOM 1332 C CA . VAL A 1 173 ? -10.190 -1.102 8.754 1.00 97.12 173 VAL A CA 1
ATOM 1333 C C . VAL A 1 173 ? -11.291 -0.868 9.789 1.00 97.12 173 VAL A C 1
ATOM 1335 O O . VAL A 1 173 ? -11.254 0.127 10.511 1.00 97.12 173 VAL A O 1
ATOM 1338 N N . LYS A 1 174 ? -12.255 -1.796 9.892 1.00 97.12 174 LYS A N 1
ATOM 1339 C CA . LYS A 1 174 ? -13.394 -1.681 10.821 1.00 97.12 174 LYS A CA 1
ATOM 1340 C C . LYS A 1 174 ? -12.941 -1.540 12.273 1.00 97.12 174 LYS A C 1
ATOM 1342 O O . LYS A 1 174 ? -13.506 -0.741 13.017 1.00 97.12 174 LYS A O 1
ATOM 1347 N N . ALA A 1 175 ? -11.947 -2.326 12.684 1.00 97.56 175 ALA A N 1
ATOM 1348 C CA . ALA A 1 175 ? -11.424 -2.284 14.042 1.00 97.56 175 ALA A CA 1
ATOM 1349 C C . ALA A 1 175 ? -10.665 -0.975 14.318 1.00 97.56 175 ALA A C 1
ATOM 1351 O O . ALA A 1 175 ? -10.872 -0.354 15.360 1.00 97.56 175 ALA A O 1
ATOM 1352 N N . ALA A 1 176 ? -9.854 -0.515 13.361 1.00 96.62 176 ALA A N 1
ATOM 1353 C CA . ALA A 1 176 ? -9.037 0.688 13.490 1.00 96.62 176 ALA A CA 1
ATOM 1354 C C . ALA A 1 176 ? -9.870 1.953 13.744 1.00 96.62 176 ALA A C 1
ATOM 1356 O O . ALA A 1 176 ? -9.507 2.758 14.600 1.00 96.62 176 ALA A O 1
ATOM 1357 N N . ILE A 1 177 ? -11.007 2.092 13.053 1.00 96.88 177 ILE A N 1
ATOM 1358 C CA . ILE A 1 177 ? -11.900 3.258 13.171 1.00 96.88 177 ILE A CA 1
ATOM 1359 C C . ILE A 1 177 ? -12.939 3.136 14.295 1.00 96.88 177 ILE A C 1
ATOM 1361 O O . ILE A 1 177 ? -13.710 4.066 14.528 1.00 96.88 177 ILE A O 1
ATOM 1365 N N . SER A 1 178 ? -13.001 1.997 14.989 1.00 96.75 178 SER A N 1
ATOM 1366 C CA . SER A 1 178 ? -13.952 1.804 16.085 1.00 96.75 178 SER A CA 1
ATOM 1367 C C . SER A 1 178 ? -13.532 2.634 17.304 1.00 96.75 178 SER A C 1
ATOM 1369 O O . SER A 1 178 ? -12.425 2.449 17.806 1.00 96.75 178 SER A O 1
ATOM 1371 N N . PRO A 1 179 ? -14.398 3.496 17.864 1.00 95.00 179 PRO A N 1
ATOM 1372 C CA . PRO A 1 179 ? -14.035 4.377 18.980 1.00 95.00 179 PRO A CA 1
ATOM 1373 C C . PRO A 1 179 ? -13.838 3.640 20.314 1.00 95.00 179 PRO A C 1
ATOM 1375 O O . PRO A 1 179 ? -13.478 4.247 21.314 1.00 95.00 179 PRO A O 1
ATOM 1378 N N . THR A 1 180 ? -14.094 2.334 20.356 1.00 96.12 180 THR A N 1
ATOM 1379 C CA . THR A 1 180 ? -14.059 1.539 21.588 1.00 96.12 180 THR A CA 1
ATOM 1380 C C . THR A 1 180 ? -12.660 0.987 21.873 1.00 96.12 180 THR A C 1
ATOM 1382 O O . THR A 1 180 ? -11.874 0.750 20.952 1.00 96.12 180 THR A O 1
ATOM 1385 N N . GLU A 1 181 ? -12.358 0.709 23.145 1.00 94.75 181 GLU A N 1
ATOM 1386 C CA . GLU A 1 181 ? -11.146 -0.036 23.537 1.00 94.75 181 GLU A CA 1
ATOM 1387 C C . GLU A 1 181 ? -11.115 -1.435 22.909 1.00 94.75 181 GLU A C 1
ATOM 1389 O O . GLU A 1 181 ? -10.081 -1.904 22.436 1.00 94.75 181 GLU A O 1
ATOM 1394 N N . ARG A 1 182 ? -12.288 -2.074 22.819 1.00 96.44 182 ARG A N 1
ATOM 1395 C CA . ARG A 1 182 ? -12.488 -3.340 22.108 1.00 96.44 182 ARG A CA 1
ATOM 1396 C C . ARG A 1 182 ? -12.055 -3.244 20.642 1.00 96.44 182 ARG A C 1
ATOM 1398 O O . ARG A 1 182 ? -11.392 -4.148 20.146 1.00 96.44 182 ARG A O 1
ATOM 1405 N N . GLY A 1 183 ? -12.381 -2.141 19.969 1.00 96.19 183 GLY A N 1
ATOM 1406 C CA . GLY A 1 183 ? -11.912 -1.831 18.618 1.00 96.19 183 GLY A CA 1
ATOM 1407 C C . GLY A 1 183 ? -10.391 -1.729 18.520 1.00 96.19 183 GLY A C 1
ATOM 1408 O O . GLY A 1 183 ? -9.796 -2.345 17.637 1.00 96.19 183 GLY A O 1
ATOM 1409 N N . ALA A 1 184 ? -9.762 -1.032 19.472 1.00 96.06 184 ALA A N 1
ATOM 1410 C CA . ALA A 1 184 ? -8.304 -0.912 19.554 1.00 96.06 184 ALA A CA 1
ATOM 1411 C C . ALA A 1 184 ? -7.637 -2.291 19.636 1.00 96.06 184 ALA A C 1
ATOM 1413 O O . ALA A 1 184 ? -6.756 -2.617 18.842 1.00 96.06 184 ALA A O 1
ATOM 1414 N N . LYS A 1 185 ? -8.131 -3.126 20.556 1.00 98.00 185 LYS A N 1
ATOM 1415 C CA . LYS A 1 185 ? -7.594 -4.464 20.801 1.00 98.00 185 LYS A CA 1
ATOM 1416 C C . LYS A 1 185 ? -7.811 -5.400 19.613 1.00 98.00 185 LYS A C 1
ATOM 1418 O O . LYS A 1 185 ? -6.928 -6.179 19.269 1.00 98.00 185 LYS A O 1
ATOM 1423 N N . LEU A 1 186 ? -8.956 -5.299 18.936 1.00 98.25 186 LEU A N 1
ATOM 1424 C CA . LEU A 1 186 ? -9.199 -6.033 17.693 1.00 98.25 186 LEU A CA 1
ATOM 1425 C C . LEU A 1 186 ? -8.231 -5.611 16.579 1.00 98.25 186 LEU A C 1
ATOM 1427 O O . LEU A 1 186 ? -7.727 -6.477 15.869 1.00 98.25 186 LEU A O 1
ATOM 1431 N N . ALA A 1 187 ? -7.945 -4.315 16.430 1.00 97.62 187 ALA A N 1
ATOM 1432 C CA . ALA A 1 187 ? -7.021 -3.827 15.407 1.00 97.62 187 ALA A CA 1
ATOM 1433 C C . ALA A 1 187 ? -5.598 -4.363 15.638 1.00 97.62 187 ALA A C 1
ATOM 1435 O O . ALA A 1 187 ? -4.963 -4.847 14.701 1.00 97.62 187 ALA A O 1
ATOM 1436 N N . GLU A 1 188 ? -5.140 -4.353 16.892 1.00 98.06 188 GLU A N 1
ATOM 1437 C CA . GLU A 1 188 ? -3.861 -4.940 17.303 1.00 98.06 188 GLU A CA 1
ATOM 1438 C C . GLU A 1 188 ? -3.793 -6.441 16.988 1.00 98.06 188 GLU A C 1
ATOM 1440 O O . GLU A 1 188 ? -2.845 -6.899 16.349 1.00 98.06 188 GLU A O 1
ATOM 1445 N N . LEU A 1 189 ? -4.820 -7.210 17.367 1.00 98.62 189 LEU A N 1
ATOM 1446 C CA . LEU A 1 189 ? -4.860 -8.652 17.117 1.00 98.62 189 LEU A CA 1
ATOM 1447 C C . LEU A 1 189 ? -4.880 -8.984 15.623 1.00 98.62 189 LEU A C 1
ATOM 1449 O O . LEU A 1 189 ? -4.197 -9.916 15.198 1.00 98.62 189 LEU A O 1
ATOM 1453 N N . TYR A 1 190 ? -5.622 -8.230 14.807 1.00 98.44 190 TYR A N 1
ATOM 1454 C CA . TYR A 1 190 ? -5.625 -8.449 13.361 1.00 98.44 190 TYR A CA 1
ATOM 1455 C C . TYR A 1 190 ? -4.278 -8.132 12.712 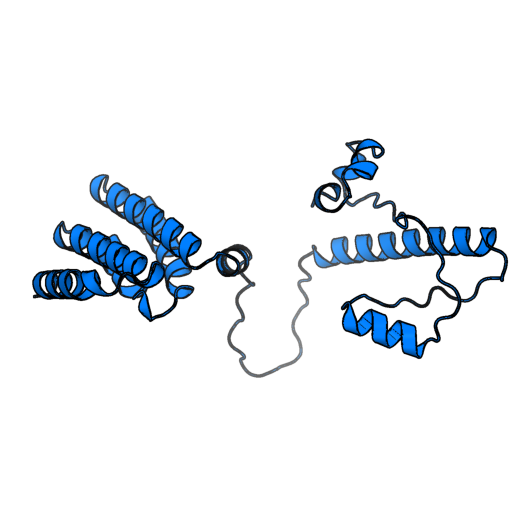1.00 98.44 190 TYR A C 1
ATOM 1457 O O . TYR A 1 190 ? -3.838 -8.896 11.852 1.00 98.44 190 TYR A O 1
ATOM 1465 N N . LEU A 1 191 ? -3.605 -7.057 13.133 1.00 98.06 191 LEU A N 1
ATOM 1466 C CA . LEU A 1 191 ? -2.257 -6.743 12.657 1.00 98.06 191 LEU A CA 1
ATOM 1467 C C . LEU A 1 191 ? -1.248 -7.806 13.097 1.00 98.06 191 LEU A C 1
ATOM 1469 O O . LEU A 1 191 ? -0.490 -8.299 12.266 1.00 98.06 191 LEU A O 1
ATOM 1473 N N . SER A 1 192 ? -1.280 -8.214 14.369 1.00 98.31 192 SER A N 1
ATOM 1474 C CA . SER A 1 192 ? -0.424 -9.279 14.902 1.00 98.31 192 SER A CA 1
ATOM 1475 C C . SER A 1 192 ? -0.604 -10.577 14.113 1.00 98.31 192 SER A C 1
ATOM 1477 O O . SER A 1 192 ? 0.360 -11.137 13.593 1.00 98.31 192 SER A O 1
ATOM 1479 N N . ARG A 1 193 ? -1.856 -10.993 13.889 1.00 98.44 193 ARG A N 1
ATOM 1480 C CA . ARG A 1 193 ? -2.190 -12.141 13.038 1.00 98.44 193 ARG A CA 1
ATOM 1481 C C . ARG A 1 193 ? -1.627 -12.000 11.623 1.00 98.44 193 ARG A C 1
ATOM 1483 O O . ARG A 1 193 ? -1.149 -12.983 11.061 1.00 98.44 193 ARG A O 1
ATOM 1490 N N . ALA A 1 194 ? -1.722 -10.813 11.027 1.00 98.12 194 ALA A N 1
ATOM 1491 C CA . ALA A 1 194 ? -1.222 -10.573 9.681 1.00 98.12 194 ALA A CA 1
ATOM 1492 C C . ALA A 1 194 ? 0.306 -10.702 9.603 1.00 98.12 194 ALA A C 1
ATOM 1494 O O . ALA A 1 194 ? 0.802 -11.333 8.673 1.00 98.12 194 ALA A O 1
ATOM 1495 N N . TYR A 1 195 ? 1.043 -10.207 10.601 1.00 98.38 195 TYR A N 1
ATOM 1496 C CA . TYR A 1 195 ? 2.488 -10.427 10.688 1.00 98.38 195 TYR A CA 1
ATOM 1497 C C . TYR A 1 195 ? 2.838 -11.902 10.900 1.00 98.38 195 TYR A C 1
ATOM 1499 O O . TYR A 1 195 ? 3.639 -12.427 10.140 1.00 98.38 195 TYR A O 1
ATOM 1507 N N . LYS A 1 196 ? 2.155 -12.622 11.802 1.00 98.38 196 LYS A N 1
ATOM 1508 C CA . LYS A 1 196 ? 2.380 -14.072 11.979 1.00 98.38 196 LYS A CA 1
ATOM 1509 C C . LYS A 1 196 ? 2.144 -14.874 10.698 1.00 98.38 196 LYS A C 1
ATOM 1511 O O . LYS A 1 196 ? 2.872 -15.817 10.420 1.00 98.38 196 LYS A O 1
ATOM 1516 N N . LEU A 1 197 ? 1.155 -14.489 9.889 1.00 97.94 197 LEU A N 1
ATOM 1517 C CA . LEU A 1 197 ? 0.929 -15.094 8.571 1.00 97.94 197 LEU A CA 1
ATOM 1518 C C . LEU A 1 197 ? 2.020 -14.755 7.553 1.00 97.94 197 LEU A C 1
ATOM 1520 O O . LEU A 1 197 ? 2.331 -15.589 6.710 1.00 97.94 197 LEU A O 1
ATOM 1524 N N . LEU A 1 198 ? 2.535 -13.525 7.583 1.00 97.12 198 LEU A N 1
ATOM 1525 C CA . LEU A 1 198 ? 3.606 -13.069 6.700 1.00 97.12 198 LEU A CA 1
ATOM 1526 C C . LEU A 1 198 ? 4.946 -13.739 7.040 1.00 97.12 198 LEU A C 1
ATOM 1528 O O . LEU A 1 198 ? 5.704 -14.059 6.133 1.00 97.12 198 LEU A O 1
ATOM 1532 N N . ASP A 1 199 ? 5.211 -13.938 8.329 1.00 97.56 199 ASP A N 1
ATOM 1533 C CA . ASP A 1 199 ? 6.440 -14.533 8.865 1.00 97.56 199 ASP A CA 1
ATOM 1534 C C . ASP A 1 199 ? 6.373 -16.075 8.935 1.00 97.56 199 ASP A C 1
ATOM 1536 O O . ASP A 1 199 ? 7.318 -16.715 9.382 1.00 97.56 199 ASP A O 1
ATOM 1540 N N . GLU A 1 200 ? 5.261 -16.675 8.488 1.00 97.19 200 GLU A N 1
ATOM 1541 C CA . GLU A 1 200 ? 4.996 -18.126 8.513 1.00 97.19 200 GLU A CA 1
ATOM 1542 C C . GLU A 1 200 ? 5.006 -18.754 9.929 1.00 97.19 200 GLU A C 1
ATOM 1544 O O . GLU A 1 200 ? 5.159 -19.962 10.116 1.00 97.19 200 GLU A O 1
ATOM 1549 N N . GLU A 1 201 ? 4.746 -17.946 10.958 1.00 97.44 201 GLU A N 1
ATOM 1550 C CA . GLU A 1 201 ? 4.705 -18.336 12.373 1.00 97.44 201 GLU A CA 1
ATOM 1551 C C . GLU A 1 201 ? 3.318 -18.875 12.777 1.00 97.44 201 GLU A C 1
ATOM 1553 O O . GLU A 1 201 ? 2.622 -18.351 13.653 1.00 97.44 201 GLU A O 1
ATOM 1558 N N . TYR A 1 202 ? 2.880 -19.957 12.126 1.00 95.81 202 TYR A N 1
ATOM 1559 C CA . TYR A 1 202 ? 1.509 -20.473 12.260 1.00 95.81 202 TYR A CA 1
ATOM 1560 C C . TYR A 1 202 ? 1.132 -20.963 13.667 1.00 95.81 202 TYR A C 1
ATOM 1562 O O . TYR A 1 202 ? -0.053 -21.003 14.000 1.00 95.81 202 TYR A O 1
ATOM 1570 N N . ALA A 1 203 ? 2.111 -21.324 14.502 1.00 97.00 203 ALA A N 1
ATOM 1571 C CA . ALA A 1 203 ? 1.878 -21.876 15.838 1.00 97.00 203 ALA A CA 1
ATOM 1572 C C . ALA A 1 203 ? 1.177 -20.892 16.796 1.00 97.00 203 ALA A C 1
ATOM 1574 O O . ALA A 1 203 ? 0.439 -21.321 17.682 1.00 97.00 203 ALA A O 1
ATOM 1575 N N . GLU A 1 204 ? 1.369 -19.583 16.612 1.00 94.12 204 GLU A N 1
ATOM 1576 C CA . GLU A 1 204 ? 0.796 -18.551 17.489 1.00 94.12 204 GLU A CA 1
ATOM 1577 C C . GLU A 1 204 ? -0.610 -18.098 17.061 1.00 94.12 204 GLU A C 1
ATOM 1579 O O . GLU A 1 204 ? -1.380 -17.560 17.862 1.00 94.12 204 GLU A O 1
ATOM 1584 N N . ILE A 1 205 ? -0.986 -18.353 15.805 1.00 97.31 205 ILE A N 1
ATOM 1585 C CA . ILE A 1 205 ? -2.248 -17.887 15.216 1.00 97.31 205 ILE A CA 1
ATOM 1586 C C . ILE A 1 205 ? -3.496 -18.399 15.960 1.00 97.31 205 ILE A C 1
ATOM 1588 O O . ILE A 1 205 ? -4.409 -17.593 16.155 1.00 97.31 205 ILE A O 1
ATOM 1592 N N . PRO A 1 206 ? -3.590 -19.668 16.414 1.00 98.00 206 PRO A N 1
ATOM 1593 C CA . PRO A 1 206 ? -4.774 -20.152 17.125 1.00 98.00 206 PRO A CA 1
ATOM 1594 C C . PRO A 1 206 ? -5.110 -19.343 18.384 1.00 98.00 206 PRO A C 1
ATOM 1596 O O . PRO A 1 206 ? -6.282 -19.068 18.638 1.00 98.00 206 PRO A O 1
ATOM 1599 N N . GLY A 1 207 ? -4.095 -18.916 19.146 1.00 98.06 207 GLY A N 1
ATOM 1600 C CA . GLY A 1 207 ? -4.294 -18.075 20.329 1.00 98.06 207 GLY A CA 1
ATOM 1601 C C . GLY A 1 207 ? -4.860 -16.702 19.964 1.00 98.06 207 GLY A C 1
ATOM 1602 O O . GLY A 1 207 ? -5.812 -16.235 20.589 1.00 98.06 207 GLY A O 1
ATOM 1603 N N . ILE A 1 208 ? -4.333 -16.098 18.895 1.00 98.25 208 ILE A N 1
ATOM 1604 C CA . ILE A 1 208 ? -4.803 -14.806 18.382 1.00 98.25 208 ILE A CA 1
ATOM 1605 C C . ILE A 1 208 ? -6.247 -14.914 17.862 1.00 98.25 208 ILE A C 1
ATOM 1607 O O . ILE A 1 208 ? -7.078 -14.063 18.169 1.00 98.25 208 ILE A O 1
ATOM 1611 N N . GLU A 1 209 ? -6.585 -15.970 17.116 1.00 97.94 209 GLU A N 1
ATOM 1612 C CA . GLU A 1 209 ? -7.943 -16.195 16.591 1.00 97.94 209 GLU A CA 1
ATOM 1613 C C . GLU A 1 209 ? -8.975 -16.434 17.703 1.00 97.94 209 GLU A C 1
ATOM 1615 O O . GLU A 1 209 ? -10.112 -15.971 17.593 1.00 97.94 209 GLU A O 1
ATOM 1620 N N . ASN A 1 210 ? -8.593 -17.121 18.783 1.00 98.12 210 ASN A N 1
ATOM 1621 C CA . ASN A 1 210 ? -9.458 -17.285 19.952 1.00 98.12 210 ASN A CA 1
ATOM 1622 C C . ASN A 1 210 ? -9.711 -15.939 20.643 1.00 98.12 210 ASN A C 1
ATOM 1624 O O . ASN A 1 210 ? -10.866 -15.590 20.872 1.00 98.12 210 ASN A O 1
ATOM 1628 N N . ALA A 1 211 ? -8.666 -15.134 20.864 1.00 98.00 211 ALA A N 1
ATOM 1629 C CA . ALA A 1 211 ? -8.810 -13.798 21.442 1.00 98.00 211 ALA A CA 1
ATOM 1630 C C . ALA A 1 211 ? -9.684 -12.869 20.575 1.00 98.00 211 ALA A C 1
ATOM 1632 O O . ALA A 1 211 ? -10.503 -12.113 21.098 1.00 98.00 211 ALA A O 1
ATOM 1633 N N . ILE A 1 212 ? -9.559 -12.942 19.242 1.00 98.00 212 ILE A N 1
ATOM 1634 C CA . ILE A 1 212 ? -10.434 -12.205 18.313 1.00 98.00 212 ILE A CA 1
ATOM 1635 C C . ILE A 1 212 ? -11.895 -12.639 18.481 1.00 98.00 212 ILE A C 1
ATOM 1637 O O . ILE A 1 212 ? -12.785 -11.791 18.442 1.00 98.00 212 ILE A O 1
ATOM 1641 N N . ARG A 1 213 ? -12.154 -13.941 18.650 1.00 97.44 213 ARG A N 1
ATOM 1642 C CA . ARG A 1 213 ? -13.508 -14.489 18.812 1.00 97.44 213 ARG A CA 1
ATOM 1643 C C . ARG A 1 213 ? -14.154 -14.041 20.117 1.00 97.44 213 ARG A C 1
ATOM 1645 O O . ARG A 1 213 ? -15.270 -13.539 20.078 1.00 97.44 213 ARG A O 1
ATOM 1652 N N . GLU A 1 214 ? -13.432 -14.134 21.230 1.00 96.81 214 GLU A N 1
ATOM 1653 C CA . GLU A 1 214 ? -13.897 -13.662 22.542 1.00 96.81 214 GLU A CA 1
ATOM 1654 C C . GLU A 1 214 ? -14.206 -12.158 22.523 1.00 96.81 214 GLU A C 1
ATOM 1656 O O . GLU A 1 214 ? -15.193 -11.707 23.090 1.00 96.81 214 GLU A O 1
ATOM 1661 N N . LEU A 1 215 ? -13.406 -11.369 21.798 1.00 94.75 215 LEU A N 1
ATOM 1662 C CA . LEU A 1 215 ? -13.663 -9.945 21.567 1.00 94.75 215 LEU A CA 1
ATOM 1663 C C . LEU A 1 215 ? -14.698 -9.674 20.468 1.00 94.75 215 LEU A C 1
ATOM 1665 O O . LEU A 1 215 ? -14.904 -8.513 20.118 1.00 94.75 215 LEU A O 1
ATOM 1669 N N . LYS A 1 216 ? -15.349 -10.677 19.877 1.00 90.25 216 LYS A N 1
ATOM 1670 C CA . LYS A 1 216 ? -16.472 -10.525 18.928 1.00 90.25 216 LYS A CA 1
ATOM 1671 C C . LYS A 1 216 ? -17.823 -10.926 19.528 1.00 90.25 216 LYS A C 1
ATOM 1673 O O . LYS A 1 216 ? -18.834 -10.425 19.044 1.00 90.25 216 LYS A O 1
ATOM 1678 N N . GLU A 1 217 ? -17.813 -11.700 20.605 1.00 79.81 217 GLU A N 1
ATOM 1679 C CA . GLU A 1 217 ? -18.975 -12.012 21.454 1.00 79.81 217 GLU A CA 1
ATOM 1680 C C . GLU A 1 217 ? -19.361 -10.841 22.377 1.00 79.81 217 GLU A C 1
ATOM 1682 O O . GLU A 1 217 ? -20.560 -10.705 22.690 1.00 79.81 217 GLU A O 1
#

pLDDT: mean 80.87, std 18.52, range [36.53, 98.62]

Foldseek 3Di:
DFCLVVDDPVVSVVDDPVCRPDLPDPQQDPPDDDPDPDDDPVRVVVVCVVVVHDDDDLDDFDPDPVGVNVSVNVVSRVVSVVVSVVVVVVVDPPPDDDDDDDPDDDPPPDPDVVLVVLLPDDLVRLLVVLVVLLVQLLVCLVVVPPVSNVVSLVVLVSSLVSHPCQLVSVQLSVLSNDSDPLSVLLNVLSSVLSVCVVVVVVVCNVVSVVVNVVSVD

Sequence (217 aa):
MSIAKYLPPLFAAQIPSEELQGAENIAGMPIPPMLEEGMSLEQLEELAERRSDDLCDIGSTSSEEVERMQMATMCSQEYAQLYANYISQAAQPTRKPAEAAIPEATPAGELDAEELLLQTLSERQKLAEVGKLVGMARYALEGQDKALLQDTQRRIERLARLLPDKYRGSEIVKAAISPTERGAKLAELYLSRAYKLLDEEYAEIPGIENAIRELKE

Secondary structure (DSSP, 8-state):
--GGGSS-HHHHTTS-TTTTT-GGG----PSS--------HHHHHHHHHHHT----------S-HHHHHHHHHHHHHHHHHHHHHHHHHHTS---PPP--------------HHHHHHHHS-HHHHHHHHHHHHHHHHHHHHTT-HHHHHHHHHHHHHHHHTS-GGG-HHHHHHHHT--SHHHHHHHHHHHHHHHHHHTT-GGGHHHHHHHHHHTT-

Radius of gyration: 27.35 Å; chains: 1; bounding box: 55×45×70 Å

Organism: NCBI:txid1936993